Protein 5UZH (pdb70)

Secondary structure (DSSP, 8-state):
--EEEEETTTSHHHHHHHHHHHHTT-EEEEEE---SS---TTTHHHHTTHHHH--SEEEEE--TT-HHHHHHHHHHH--SEEEE--S---HHHHHH-HHHHHIIIIIHHHHHHHHHHHTT-TTT-EEEEEEEGGGGSS-SSSSB-TTSPP---SHHHHHHHHHHHHHHHHHHHH---EEEEEE--EE-TTS-TTSHHHHHHHHHHHHHTTS-S-EEES-TT-EE--EEHHHHHHHHHHHHHSSS---EEE--S--EEHHHHHHHHHHTTT---EEESSTTSTT-EEEETTEEEEEE-GGG--SS---B--B--HHIIIII-----S-HHHHHHHHHHHHHHHHH-

Nearest PDB structures (foldseek):
  5uzh-assembly1_A  TM=1.003E+00  e=4.795E-77  Naegleria fowleri
  6gpl-assembly1_B  TM=9.920E-01  e=8.837E-60  Homo sapiens
  5in5-assembly1_A  TM=9.825E-01  e=1.053E-59  Homo sapiens
  6gpk-assembly1_C  TM=9.857E-01  e=7.712E-59  Homo sapiens
  7kf3-assembly1_B  TM=9.854E-01  e=1.014E-57  Brucella abortus 2308

Foldseek 3Di:
DFEEEEEPLQADLNLLLVVVVQVVVYLYEYEDEDDPDDRNVSNCVVCVPCVPVVGSYYYHYDALLDLVRLLVVCLVRVGQEYEYPDFPQDQQVCQVVLPRRLSRLAVSLVSNLVSCVVSVSQVRYAYEYEAELLQCQQPPDPADWPPTHGDHFGSNSVSSVNNQVSQVCCCVVPVGNGEYAHEWAEDALRHDCPDLLNVLLLLLLCVLVVNHAAREAAFQQAKGQYAHSSLVSVLRVLQSPDPHHYYFYHTQQDIDTSNVLNQLLNVLSPWGWDWDDDPRDQPIFTDTPRGTHYGHDNSNDDPRHRRYHGYDRVVSCVRRVGHGDQDPSNRSNNNNVSSNVVVVD

Radius of gyration: 20.33 Å; Cα contacts (8 Å, |Δi|>4): 716; chains: 1; bounding box: 48×45×56 Å

Sequence (345 aa):
SKVALITGITGQDGSYLAEFLLEKGYMVYGIIRRSSSFNTGRVEHLYKDIHITKAKFKLLYGDLTDTGNLISIIAKIKPDEIYNLAAQSHVKVSFEMPEYTANVDGIGTLRLLEAIRACGLEKKTKFYQASTSELYGLVQEVPQKETTPFYPRSPYACAKLYSYWIVVNYREAYNMFALNGILFNHESIRRGPTFVTRKITMAVARRIKLGLQDCLYLGNLDAERDWGHAKDYVEAMWLMLQQEQPRDFCVATGEKHSVREFVEKAFACIGQTVEWKGERGTVEEHGVVDGVVRVRVDPRYFRPTEVDQLLGDPTLAETVLGWKRKVSFEELVRGMVEGDIELLQS

B-factor: mean 36.87, std 11.09, range [16.99, 98.57]

Structure (mmCIF, N/CA/C/O backbone):
data_5UZH
#
_entry.id   5UZH
#
_cell.length_a   92.730
_cell.length_b   92.730
_cell.length_c   94.660
_cell.angle_alpha   90.000
_cell.angle_beta   90.000
_cell.angle_gamma   90.000
#
_symmetry.space_group_name_H-M   'P 42 21 2'
#
loop_
_entity.id
_entity.type
_entity.pdbx_description
1 polymer NafoA.00085.b
2 non-polymer "GUANOSINE-5'-DIPHOSPHATE"
3 non-polymer 'NADP NICOTINAMIDE-ADENINE-DINUCLEOTIDE PHOSPHATE'
4 non-polymer (4S)-2-METHYL-2,4-PENTANEDIOL
5 non-polymer 'CHLORIDE ION'
6 water water
#
loop_
_atom_site.group_PDB
_atom_site.id
_atom_site.type_symbol
_atom_site.label_atom_id
_atom_site.label_alt_id
_atom_site.label_comp_id
_atom_site.label_asym_id
_atom_site.label_entity_id
_atom_site.label_seq_id
_atom_site.pdbx_PDB_ins_code
_atom_site.Cartn_x
_atom_site.Cartn_y
_atom_site.Cartn_z
_atom_site.occupancy
_atom_site.B_iso_or_equiv
_atom_site.auth_seq_id
_atom_site.auth_comp_id
_atom_site.auth_asym_id
_atom_site.auth_atom_id
_atom_site.pdbx_PDB_model_num
ATOM 1 N N . SER A 1 1 ? -19.800 -6.520 -30.946 1.00 61.66 33 SER A N 1
ATOM 2 C CA . SER A 1 1 ? -20.376 -6.511 -29.603 1.00 63.54 33 SER A CA 1
ATOM 3 C C . SER A 1 1 ? -19.502 -5.737 -28.605 1.00 59.16 33 SER A C 1
ATOM 4 O O . SER A 1 1 ? -18.275 -5.854 -28.590 1.00 57.53 33 SER A O 1
ATOM 6 N N . LYS A 1 2 ? -20.153 -4.941 -27.770 1.00 57.32 34 LYS A N 1
ATOM 7 C CA . LYS A 1 2 ? -19.439 -4.155 -26.783 1.00 56.53 34 LYS A CA 1
ATOM 8 C C . LYS A 1 2 ? -18.853 -5.051 -25.696 1.00 48.85 34 LYS A C 1
ATOM 9 O O . LYS A 1 2 ? -19.346 -6.149 -25.418 1.00 44.56 34 LYS A O 1
ATOM 15 N N . VAL A 1 3 ? -17.789 -4.553 -25.073 1.00 39.59 35 VAL A N 1
ATOM 16 C CA . VAL A 1 3 ? -17.095 -5.240 -23.988 1.00 38.27 35 VAL A CA 1
ATOM 17 C C . VAL A 1 3 ? -17.302 -4.436 -22.714 1.00 36.99 35 VAL A C 1
ATOM 18 O O . VAL A 1 3 ? -16.958 -3.248 -22.656 1.00 40.89 35 VAL A O 1
ATOM 22 N N . ALA A 1 4 ? -17.874 -5.082 -21.703 1.00 29.61 36 ALA A N 1
ATOM 23 C CA . ALA A 1 4 ? -18.040 -4.514 -20.377 1.00 32.64 36 ALA A CA 1
ATOM 24 C C . ALA A 1 4 ? -17.096 -5.211 -19.407 1.00 36.88 36 ALA A C 1
ATOM 25 O O . ALA A 1 4 ? -16.906 -6.433 -19.474 1.00 35.62 36 ALA A O 1
ATOM 27 N N . LEU A 1 5 ? -16.505 -4.432 -18.509 1.00 31.20 37 LEU A N 1
ATOM 28 C CA . LEU A 1 5 ? -15.733 -4.961 -17.393 1.00 32.23 37 LEU A CA 1
ATOM 29 C C . LEU A 1 5 ? -16.427 -4.558 -16.097 1.00 35.05 37 LEU A C 1
ATOM 30 O O . LEU A 1 5 ? -16.696 -3.373 -15.875 1.00 34.83 37 LEU A O 1
ATOM 35 N N . ILE A 1 6 ? -16.719 -5.537 -15.246 1.00 35.43 38 ILE A N 1
ATOM 36 C CA . ILE A 1 6 ? -17.392 -5.311 -13.969 1.00 25.37 38 ILE A CA 1
ATOM 37 C C . ILE A 1 6 ? -16.442 -5.698 -12.841 1.00 26.93 38 ILE A C 1
ATOM 38 O O . ILE A 1 6 ? -16.122 -6.884 -12.673 1.00 27.33 38 ILE A O 1
ATOM 43 N N . THR A 1 7 ? -16.013 -4.719 -12.050 1.00 27.11 39 THR A N 1
ATOM 44 C CA . THR A 1 7 ? -15.397 -5.036 -10.765 1.00 27.24 39 THR A CA 1
ATOM 45 C C . THR A 1 7 ? -16.493 -5.268 -9.739 1.00 30.10 39 THR A C 1
ATOM 46 O O . THR A 1 7 ? -17.562 -4.664 -9.807 1.00 28.82 39 THR A O 1
ATOM 50 N N . GLY A 1 8 ? -16.215 -6.137 -8.775 1.00 33.30 40 GLY A N 1
ATOM 51 C CA . GLY A 1 8 ? -17.243 -6.485 -7.818 1.00 33.86 40 GLY A CA 1
ATOM 52 C C . GLY A 1 8 ? -18.361 -7.308 -8.410 1.00 31.39 40 GLY A C 1
ATOM 53 O O . GLY A 1 8 ? -19.495 -7.258 -7.919 1.00 36.27 40 GLY A O 1
ATOM 54 N N . ILE A 1 9 ? -18.065 -8.094 -9.446 1.00 25.20 41 ILE A N 1
ATOM 55 C CA . ILE A 1 9 ? -19.117 -8.835 -10.120 1.00 32.64 41 ILE A CA 1
ATOM 56 C C . ILE A 1 9 ? -19.728 -9.913 -9.231 1.00 33.86 41 ILE A C 1
ATOM 57 O O . ILE A 1 9 ? -20.887 -10.291 -9.449 1.00 30.44 41 ILE A O 1
ATOM 62 N N . THR A 1 10 ? -19.000 -10.408 -8.218 1.00 27.91 42 THR A N 1
ATOM 63 C CA . THR A 1 10 ? -19.568 -11.418 -7.326 1.00 24.03 42 THR A CA 1
ATOM 64 C C . THR A 1 10 ? -20.524 -10.843 -6.279 1.00 28.18 42 THR A C 1
ATOM 65 O O . THR A 1 10 ? -21.160 -11.620 -5.553 1.00 28.64 42 THR A O 1
ATOM 69 N N . GLY A 1 11 ? -20.623 -9.519 -6.158 1.00 30.71 43 GLY A N 1
ATOM 70 C CA . GLY A 1 11 ? -21.504 -8.911 -5.180 1.00 29.81 43 GLY A CA 1
ATOM 71 C C . GLY A 1 11 ? -22.939 -8.827 -5.675 1.00 31.61 43 GLY A C 1
ATOM 72 O O . GLY A 1 11 ? -23.270 -9.255 -6.783 1.00 26.21 43 GLY A O 1
ATOM 73 N N . GLN A 1 12 ? -23.806 -8.267 -4.817 1.00 28.62 44 GLN A N 1
ATOM 74 C CA . GLN A 1 12 ? -25.226 -8.155 -5.153 1.00 24.79 44 GLN A CA 1
ATOM 75 C C . GLN A 1 12 ? -25.428 -7.463 -6.502 1.00 29.72 44 GLN A C 1
ATOM 76 O O . GLN A 1 12 ? -25.972 -8.057 -7.441 1.00 29.66 44 GLN A O 1
ATOM 82 N N . ASP A 1 13 ? -24.994 -6.198 -6.621 1.00 24.84 45 ASP A N 1
ATOM 83 C CA . ASP A 1 13 ? -25.255 -5.449 -7.855 1.00 28.97 45 ASP A CA 1
ATOM 84 C C . ASP A 1 13 ? -24.533 -6.055 -9.054 1.00 26.17 45 ASP A C 1
ATOM 85 O O . ASP A 1 13 ? -25.095 -6.115 -10.157 1.00 28.75 45 ASP A O 1
ATOM 90 N N . GLY A 1 14 ? -23.282 -6.492 -8.866 1.00 30.09 46 GLY A N 1
ATOM 91 C CA . GLY A 1 14 ? -22.516 -7.028 -9.979 1.00 26.11 46 GLY A CA 1
ATOM 92 C C . GLY A 1 14 ? -23.164 -8.250 -10.590 1.00 32.17 46 GLY A C 1
ATOM 93 O O . GLY A 1 14 ? -23.105 -8.453 -11.810 1.00 31.21 46 GLY A O 1
ATOM 94 N N . SER A 1 15 ? -23.827 -9.055 -9.762 1.00 24.96 47 SER A N 1
ATOM 95 C CA . SER A 1 15 ? -24.478 -10.245 -10.274 1.00 29.58 47 SER A CA 1
ATOM 96 C C . SER A 1 15 ? -25.709 -9.882 -11.098 1.00 31.80 47 SER A C 1
ATOM 97 O O . SER A 1 15 ? -25.947 -10.477 -12.156 1.00 32.55 47 SER A O 1
ATOM 100 N N . TYR A 1 16 ? -26.493 -8.899 -10.642 1.00 30.72 48 TYR A N 1
ATOM 101 C CA . TYR A 1 16 ? -27.630 -8.439 -11.439 1.00 30.69 48 TYR A CA 1
ATOM 102 C C . TYR A 1 16 ? -27.166 -7.702 -12.695 1.00 33.47 48 TYR A C 1
ATOM 103 O O . TYR A 1 16 ? -27.732 -7.901 -13.775 1.00 31.36 48 TYR A O 1
ATOM 112 N N . LEU A 1 17 ? -26.142 -6.843 -12.573 1.00 31.97 49 LEU A N 1
ATOM 113 C CA . LEU A 1 17 ? -25.666 -6.103 -13.738 1.00 31.24 49 LEU A CA 1
ATOM 114 C C . LEU A 1 17 ? -25.152 -7.051 -14.814 1.00 29.46 49 LEU A C 1
ATOM 115 O O . LEU A 1 17 ? -25.416 -6.848 -16.005 1.00 30.56 49 LEU A O 1
ATOM 120 N N . ALA A 1 18 ? -24.432 -8.104 -14.410 1.00 27.30 50 ALA A N 1
ATOM 121 C CA . ALA A 1 18 ? -23.905 -9.056 -15.382 1.00 32.43 50 ALA A CA 1
ATOM 122 C C . ALA A 1 18 ? -25.030 -9.701 -16.185 1.00 30.59 50 ALA A C 1
ATOM 123 O O . ALA A 1 18 ? -24.934 -9.817 -17.417 1.00 33.86 50 ALA A O 1
ATOM 125 N N . GLU A 1 19 ? -26.108 -10.121 -15.510 1.00 28.45 51 GLU A N 1
ATOM 126 C CA . GLU A 1 19 ? -27.268 -10.659 -16.223 1.00 33.13 51 GLU A CA 1
ATOM 127 C C . GLU A 1 19 ? -27.818 -9.637 -17.215 1.00 33.90 51 GLU A C 1
ATOM 128 O O . GLU A 1 19 ? -28.169 -9.980 -18.353 1.00 35.24 51 GLU A O 1
ATOM 134 N N . PHE A 1 20 ? -27.917 -8.376 -16.785 1.00 31.68 52 PHE A N 1
ATOM 135 C CA . PHE A 1 20 ? -28.505 -7.323 -17.605 1.00 35.76 52 PHE A CA 1
ATOM 136 C C . PHE A 1 20 ? -27.694 -7.112 -18.880 1.00 33.79 52 PHE A C 1
ATOM 137 O O . PHE A 1 20 ? -28.250 -7.034 -19.981 1.00 39.94 52 PHE A O 1
ATOM 145 N N . LEU A 1 21 ? -26.363 -7.045 -18.749 1.00 35.65 53 LEU A N 1
ATOM 146 C CA . LEU A 1 21 ? -25.513 -6.794 -19.912 1.00 35.76 53 LEU A CA 1
ATOM 147 C C . LEU A 1 21 ? -25.427 -8.020 -20.816 1.00 35.98 53 LEU A C 1
ATOM 148 O O . LEU A 1 21 ? -25.405 -7.885 -22.047 1.00 36.37 53 LEU A O 1
ATOM 153 N N . LEU A 1 22 ? -25.384 -9.225 -20.237 1.00 32.80 54 LEU A N 1
ATOM 154 C CA . LEU A 1 22 ? -25.366 -10.416 -21.084 1.00 33.46 54 LEU A CA 1
ATOM 155 C C . LEU A 1 22 ? -26.607 -10.463 -21.957 1.00 34.12 54 LEU A C 1
ATOM 156 O O . LEU A 1 22 ? -26.525 -10.788 -23.149 1.00 34.46 54 LEU A O 1
ATOM 161 N N . GLU A 1 23 ? -27.763 -10.103 -21.389 1.00 39.59 55 GLU A N 1
ATOM 162 C CA . GLU A 1 23 ? -28.996 -10.114 -22.166 1.00 40.60 55 GLU A CA 1
ATOM 163 C C . GLU A 1 23 ? -28.960 -9.073 -23.275 1.00 40.36 55 GLU A C 1
ATOM 164 O O . GLU A 1 23 ? -29.612 -9.244 -24.306 1.00 41.17 55 GLU A O 1
ATOM 166 N N . LYS A 1 24 ? -28.212 -7.992 -23.088 1.00 42.48 56 LYS A N 1
ATOM 167 C CA . LYS A 1 24 ? -28.077 -7.013 -24.156 1.00 44.48 56 LYS A CA 1
ATOM 168 C C . LYS A 1 24 ? -27.033 -7.408 -25.194 1.00 47.40 56 LYS A C 1
ATOM 169 O O . LYS A 1 24 ? -26.823 -6.653 -26.148 1.00 46.89 56 LYS A O 1
ATOM 175 N N . GLY A 1 25 ? -26.373 -8.557 -25.039 1.00 44.78 57 GLY A N 1
ATOM 176 C CA . GLY A 1 25 ? -25.387 -8.996 -26.011 1.00 41.19 57 GLY A CA 1
ATOM 177 C C . GLY A 1 25 ? -23.981 -8.497 -25.772 1.00 39.43 57 GLY A C 1
ATOM 178 O O . GLY A 1 25 ? -23.146 -8.575 -26.681 1.00 38.76 57 GLY A O 1
ATOM 179 N N . TYR A 1 26 ? -23.694 -7.970 -24.589 1.00 34.93 58 TYR A N 1
ATOM 180 C CA . TYR A 1 26 ? -22.329 -7.607 -24.249 1.00 39.30 58 TYR A CA 1
ATOM 181 C C . TYR A 1 26 ? -21.468 -8.849 -24.067 1.00 43.45 58 TYR A C 1
ATOM 182 O O . TYR A 1 26 ? -21.945 -9.916 -23.659 1.00 43.03 58 TYR A O 1
ATOM 191 N N . MET A 1 27 ? -20.180 -8.698 -24.368 1.00 42.47 59 MET A N 1
ATOM 192 C CA . MET A 1 27 ? -19.167 -9.572 -23.789 1.00 40.96 59 MET A CA 1
ATOM 193 C C . MET A 1 27 ? -18.810 -9.013 -22.417 1.00 37.23 59 MET A C 1
ATOM 194 O O . MET A 1 27 ? -18.391 -7.854 -22.308 1.00 38.87 59 MET A O 1
ATOM 199 N N . VAL A 1 28 ? -19.002 -9.816 -21.370 1.00 30.96 60 VAL A N 1
ATOM 200 C CA . VAL A 1 28 ? -18.907 -9.344 -19.996 1.00 33.43 60 VAL A CA 1
ATOM 201 C C . VAL A 1 28 ? -17.723 -10.015 -19.311 1.00 38.91 60 VAL A C 1
ATOM 202 O O . VAL A 1 28 ? -17.698 -11.243 -19.160 1.00 39.70 60 VAL A O 1
ATOM 206 N N . TYR A 1 29 ? -16.765 -9.203 -18.869 1.00 34.82 61 TYR A N 1
ATOM 207 C CA . TYR A 1 29 ? -15.683 -9.637 -18.000 1.00 32.16 61 TYR A CA 1
ATOM 208 C C . TYR A 1 29 ? -15.949 -9.162 -16.579 1.00 34.34 61 TYR A C 1
ATOM 209 O O . TYR A 1 29 ? -16.394 -8.027 -16.364 1.00 25.15 61 TYR A O 1
ATOM 218 N N . GLY A 1 30 ? -15.651 -10.026 -15.616 1.00 28.47 62 GLY A N 1
ATOM 219 C CA . GLY A 1 30 ? -15.731 -9.678 -14.203 1.00 28.71 62 GLY A CA 1
ATOM 220 C C . GLY A 1 30 ? -14.406 -9.940 -13.515 1.00 33.67 62 GLY A C 1
ATOM 221 O O . GLY A 1 30 ? -13.723 -10.917 -13.820 1.00 33.47 62 GLY A O 1
ATOM 222 N N . ILE A 1 31 ? -14.040 -9.060 -12.596 1.00 31.96 63 ILE A N 1
ATOM 223 C CA . ILE A 1 31 ? -12.844 -9.255 -11.791 1.00 32.33 63 ILE A CA 1
ATOM 224 C C . ILE A 1 31 ? -13.266 -9.892 -10.478 1.00 32.41 63 ILE A C 1
ATOM 225 O O . ILE A 1 31 ? -14.110 -9.346 -9.762 1.00 27.83 63 ILE A O 1
ATOM 230 N N . ILE A 1 32 ? -12.695 -11.047 -10.153 1.00 27.91 64 ILE A N 1
ATOM 231 C CA . ILE A 1 32 ? -12.987 -11.702 -8.885 1.00 30.64 64 ILE A CA 1
ATOM 232 C C . ILE A 1 32 ? -11.732 -11.728 -8.033 1.00 32.01 64 ILE A C 1
ATOM 233 O O . ILE A 1 32 ? -10.623 -11.930 -8.542 1.00 27.87 64 ILE A O 1
ATOM 238 N N . ARG A 1 33 ? -11.919 -11.518 -6.732 1.00 28.72 65 ARG A N 1
ATOM 239 C CA . ARG A 1 33 ? -10.858 -11.747 -5.770 1.00 27.96 65 ARG A CA 1
ATOM 240 C C . ARG A 1 33 ? -10.549 -13.232 -5.657 1.00 33.18 65 ARG A C 1
ATOM 241 O O . ARG A 1 33 ? -11.432 -14.086 -5.773 1.00 43.95 65 ARG A O 1
ATOM 249 N N . ARG A 1 34 ? -9.283 -13.547 -5.419 1.00 35.69 66 ARG A N 1
ATOM 250 C CA . ARG A 1 34 ? -8.965 -14.900 -5.002 1.00 39.14 66 ARG A CA 1
ATOM 251 C C . ARG A 1 34 ? -9.570 -15.121 -3.626 1.00 42.27 66 ARG A C 1
ATOM 252 O O . ARG A 1 34 ? -9.444 -14.265 -2.745 1.00 37.22 66 ARG A O 1
ATOM 260 N N . SER A 1 35 ? -10.237 -16.263 -3.453 1.00 40.15 67 SER A N 1
ATOM 261 C CA . SER A 1 35 ? -10.806 -16.673 -2.180 1.00 36.15 67 SER A CA 1
ATOM 262 C C . SER A 1 35 ? -10.327 -18.079 -1.853 1.00 41.33 67 SER A C 1
ATOM 263 O O . SER A 1 35 ? -10.111 -18.896 -2.751 1.00 33.22 67 SER A O 1
ATOM 266 N N . SER A 1 36 ? -10.145 -18.360 -0.557 1.00 34.17 68 SER A N 1
ATOM 267 C CA . SER A 1 36 ? -9.746 -19.706 -0.167 1.00 36.95 68 SER A CA 1
ATOM 268 C C . SER A 1 36 ? -10.855 -20.725 -0.413 1.00 37.82 68 SER A C 1
ATOM 269 O O . SER A 1 36 ? -10.588 -21.929 -0.383 1.00 40.25 68 SER A O 1
ATOM 272 N N . SER A 1 37 ? -12.092 -20.284 -0.624 1.00 36.22 69 SER A N 1
ATOM 273 C CA . SER A 1 37 ? -13.167 -21.216 -0.923 1.00 50.38 69 SER A CA 1
ATOM 274 C C . SER A 1 37 ? -14.019 -20.639 -2.045 1.00 46.28 69 SER A C 1
ATOM 275 O O . SER A 1 37 ? -13.708 -19.590 -2.619 1.00 50.20 69 SER A O 1
ATOM 278 N N . PHE A 1 38 ? -15.083 -21.363 -2.378 1.00 53.05 70 PHE A N 1
ATOM 279 C CA . PHE A 1 38 ? -16.086 -20.903 -3.334 1.00 54.73 70 PHE A CA 1
ATOM 280 C C . PHE A 1 38 ? -16.589 -19.509 -2.963 1.00 48.43 70 PHE A C 1
ATOM 281 O O . PHE A 1 38 ? -17.014 -19.278 -1.829 1.00 52.35 70 PHE A O 1
ATOM 289 N N . ASN A 1 39 ? -16.525 -18.561 -3.918 1.00 44.61 71 ASN A N 1
ATOM 290 C CA . ASN A 1 39 ? -17.055 -17.225 -3.648 1.00 42.40 71 ASN A CA 1
ATOM 291 C C . ASN A 1 39 ? -17.810 -16.633 -4.839 1.00 47.09 71 ASN A C 1
ATOM 292 O O . ASN A 1 39 ? -17.999 -15.408 -4.903 1.00 40.87 71 ASN A O 1
ATOM 297 N N . THR A 1 40 ? -18.259 -17.461 -5.780 1.00 45.28 72 THR A N 1
ATOM 298 C CA . THR A 1 40 ? -18.949 -16.976 -6.967 1.00 42.72 72 THR A CA 1
ATOM 299 C C . THR A 1 40 ? -20.412 -17.420 -7.002 1.00 39.71 72 THR A C 1
ATOM 300 O O . THR A 1 40 ? -21.000 -17.517 -8.086 1.00 35.19 72 THR A O 1
ATOM 304 N N . GLY A 1 41 ? -21.010 -17.685 -5.834 1.00 32.92 73 GLY A N 1
ATOM 305 C CA . GLY A 1 41 ? -22.371 -18.203 -5.799 1.00 31.23 73 GLY A CA 1
ATOM 306 C C . GLY A 1 41 ? -23.379 -17.338 -6.535 1.00 35.08 73 GLY A C 1
ATOM 307 O O . GLY A 1 41 ? -24.308 -17.851 -7.162 1.00 39.62 73 GLY A O 1
ATOM 308 N N . ARG A 1 42 ? -23.216 -16.017 -6.478 1.00 29.96 74 ARG A N 1
ATOM 309 C CA . ARG A 1 42 ? -24.212 -15.151 -7.104 1.00 30.27 74 ARG A CA 1
ATOM 310 C C . ARG A 1 42 ? -24.164 -15.193 -8.633 1.00 37.05 74 ARG A C 1
ATOM 311 O O . ARG A 1 42 ? -25.175 -14.892 -9.275 1.00 37.22 74 ARG A O 1
ATOM 319 N N . VAL A 1 43 ? -23.032 -15.565 -9.239 1.00 33.28 75 VAL A N 1
ATOM 320 C CA . VAL A 1 43 ? -22.933 -15.609 -10.694 1.00 38.31 75 VAL A CA 1
ATOM 321 C C . VAL A 1 43 ? -22.721 -17.022 -11.222 1.00 36.70 75 VAL A C 1
ATOM 322 O O . VAL A 1 43 ? -22.496 -17.196 -12.418 1.00 38.61 75 VAL A O 1
ATOM 326 N N . GLU A 1 44 ? -22.791 -18.041 -10.360 1.00 44.52 76 GLU A N 1
ATOM 327 C CA . GLU A 1 44 ? -22.482 -19.402 -10.800 1.00 42.29 76 GLU A CA 1
ATOM 328 C C . GLU A 1 44 ? -23.420 -19.864 -11.909 1.00 46.74 76 GLU A C 1
ATOM 329 O O . GLU A 1 44 ? -23.014 -20.640 -12.784 1.00 52.51 76 GLU A O 1
ATOM 331 N N . HIS A 1 45 ? -24.669 -19.394 -11.901 1.00 38.16 77 HIS A N 1
ATOM 332 C CA . HIS A 1 45 ? -25.609 -19.776 -12.947 1.00 44.26 77 HIS A CA 1
ATOM 333 C C . HIS A 1 45 ? -25.227 -19.172 -14.293 1.00 46.45 77 HIS A C 1
ATOM 334 O O . HIS A 1 45 ? -25.639 -19.692 -15.335 1.00 50.47 77 HIS A O 1
ATOM 341 N N . LEU A 1 46 ? -24.410 -18.118 -14.298 1.00 46.58 78 LEU A N 1
ATOM 342 C CA . LEU A 1 46 ? -23.981 -17.515 -15.555 1.00 43.64 78 LEU A CA 1
ATOM 343 C C . LEU A 1 46 ? -22.866 -18.302 -16.238 1.00 45.43 78 LEU A C 1
ATOM 344 O O . LEU A 1 46 ? -22.713 -18.196 -17.459 1.00 46.08 78 LEU A O 1
ATOM 349 N N . TYR A 1 47 ? -22.062 -19.069 -15.496 1.00 45.94 79 TYR A N 1
ATOM 350 C CA . TYR A 1 47 ? -21.013 -19.868 -16.124 1.00 47.24 79 TYR A CA 1
ATOM 351 C C . TYR A 1 47 ? -21.226 -21.367 -15.985 1.00 57.25 79 TYR A C 1
ATOM 352 O O . TYR A 1 47 ? -20.400 -22.134 -16.492 1.00 60.09 79 TYR A O 1
ATOM 361 N N . LYS A 1 48 ? -22.322 -21.800 -15.348 1.00 63.96 80 LYS A N 1
ATOM 362 C CA . LYS A 1 48 ? -22.501 -23.209 -14.988 1.00 71.22 80 LYS A CA 1
ATOM 363 C C . LYS A 1 48 ? -22.240 -24.141 -16.165 1.00 73.81 80 LYS A C 1
ATOM 364 O O . LYS A 1 48 ? -21.480 -25.109 -16.051 1.00 74.14 80 LYS A O 1
ATOM 366 N N . ASP A 1 49 ? -22.858 -23.865 -17.310 1.00 72.00 81 ASP A N 1
ATOM 367 C CA . ASP A 1 49 ? -22.655 -24.734 -18.461 1.00 73.13 81 ASP A CA 1
ATOM 368 C C . ASP A 1 49 ? -22.088 -23.923 -19.620 1.00 70.47 81 ASP A C 1
ATOM 369 O O . ASP A 1 49 ? -22.551 -24.031 -20.762 1.00 65.30 81 ASP A O 1
ATOM 374 N N . ILE A 1 50 ? -21.063 -23.123 -19.308 1.00 69.39 82 ILE A N 1
ATOM 375 C CA . ILE A 1 50 ? -20.438 -22.205 -20.257 1.00 67.45 82 ILE A CA 1
ATOM 376 C C . ILE A 1 50 ? -19.934 -22.924 -21.502 1.00 66.18 82 ILE A C 1
ATOM 377 O O . ILE A 1 50 ? -19.879 -22.341 -22.591 1.00 66.56 82 ILE A O 1
ATOM 382 N N . HIS A 1 51 ? -19.546 -24.189 -21.366 1.00 71.56 83 HIS A N 1
ATOM 383 C CA . HIS A 1 51 ? -19.035 -24.928 -22.512 1.00 75.22 83 HIS A CA 1
ATOM 384 C C . HIS A 1 51 ? -20.118 -25.230 -23.543 1.00 71.72 83 HIS A C 1
ATOM 385 O O . HIS A 1 51 ? -19.793 -25.453 -24.713 1.00 75.34 83 HIS A O 1
ATOM 392 N N . ILE A 1 52 ? -21.390 -25.234 -23.148 1.00 66.83 84 ILE A N 1
ATOM 393 C CA . ILE A 1 52 ? -22.491 -25.501 -24.058 1.00 68.20 84 ILE A CA 1
ATOM 394 C C . ILE A 1 52 ? -23.275 -24.233 -24.382 1.00 69.68 84 ILE A C 1
ATOM 395 O O . ILE A 1 52 ? -23.700 -24.041 -25.524 1.00 74.45 84 ILE A O 1
ATOM 397 N N . THR A 1 53 ? -23.473 -23.351 -23.396 1.00 62.28 85 THR A N 1
ATOM 398 C CA . THR A 1 53 ? -24.224 -22.121 -23.642 1.00 65.45 85 THR A CA 1
ATOM 399 C C . THR A 1 53 ? -23.415 -21.082 -24.409 1.00 67.93 85 THR A C 1
ATOM 400 O O . THR A 1 53 ? -24.007 -20.165 -24.990 1.00 66.86 85 THR A O 1
ATOM 404 N N . LYS A 1 54 ? -22.084 -21.182 -24.389 1.00 63.67 86 LYS A N 1
ATOM 405 C CA . LYS A 1 54 ? -21.209 -20.282 -25.138 1.00 59.87 86 LYS A CA 1
ATOM 406 C C . LYS A 1 54 ? -21.418 -18.821 -24.738 1.00 53.76 86 LYS A C 1
ATOM 407 O O . LYS A 1 54 ? -21.203 -17.912 -25.540 1.00 56.52 86 LYS A O 1
ATOM 409 N N . ALA A 1 55 ? -21.831 -18.589 -23.491 1.00 44.33 87 ALA A N 1
ATOM 410 C CA . ALA A 1 55 ? -22.141 -17.243 -23.031 1.00 41.76 87 ALA A CA 1
ATOM 411 C C . ALA A 1 55 ? -20.901 -16.357 -23.062 1.00 44.13 87 ALA A C 1
ATOM 412 O O . ALA A 1 55 ? -19.785 -16.810 -22.806 1.00 52.35 87 ALA A O 1
ATOM 414 N N . LYS A 1 56 ? -21.107 -15.080 -23.383 1.00 41.23 88 LYS A N 1
ATOM 415 C CA . LYS A 1 56 ? -20.017 -14.115 -23.522 1.00 42.51 88 LYS A CA 1
ATOM 416 C C . LYS A 1 56 ? -19.664 -13.566 -22.138 1.00 38.07 88 LYS A C 1
ATOM 417 O O . LYS A 1 56 ? -19.862 -12.393 -21.817 1.00 33.40 88 LYS A O 1
ATOM 423 N N . PHE A 1 57 ? -19.109 -14.454 -21.314 1.00 36.27 89 PHE A N 1
ATOM 424 C CA . PHE A 1 57 ? -18.938 -14.218 -19.888 1.00 40.16 89 PHE A CA 1
ATOM 425 C C . PHE A 1 57 ? -17.616 -14.822 -19.443 1.00 39.91 89 PHE A C 1
ATOM 426 O O . PHE A 1 57 ? -17.355 -15.992 -19.717 1.00 40.22 89 PHE A O 1
ATOM 434 N N . LYS A 1 58 ? -16.786 -14.038 -18.759 1.00 36.27 90 LYS A N 1
ATOM 435 C CA . LYS A 1 58 ? -15.456 -14.512 -18.396 1.00 37.79 90 LYS A CA 1
ATOM 436 C C . LYS A 1 58 ? -15.019 -13.854 -17.095 1.00 38.70 90 LYS A C 1
ATOM 437 O O . LYS A 1 58 ? -15.120 -12.633 -16.949 1.00 39.08 90 LYS A O 1
ATOM 443 N N . LEU A 1 59 ? -14.520 -14.659 -16.163 1.00 41.75 91 LEU A N 1
ATOM 444 C CA . LEU A 1 59 ? -14.056 -14.174 -14.871 1.00 40.55 91 LEU A CA 1
ATOM 445 C C . LEU A 1 59 ? -12.535 -14.184 -14.830 1.00 34.35 91 LEU A C 1
ATOM 446 O O . LEU A 1 59 ? -11.898 -15.101 -15.353 1.00 30.09 91 LEU A O 1
ATOM 451 N N . LEU A 1 60 ? -11.963 -13.167 -14.192 1.00 33.12 92 LEU A N 1
ATOM 452 C CA . LEU A 1 60 ? -10.524 -12.964 -14.118 1.00 33.64 92 LEU A CA 1
ATOM 453 C C . LEU A 1 60 ? -10.149 -12.625 -12.686 1.00 30.63 92 LEU A C 1
ATOM 454 O O . LEU A 1 60 ? -10.888 -11.912 -12.003 1.00 34.71 92 LEU A O 1
ATOM 459 N N . TYR A 1 61 ? -9.002 -13.131 -12.238 1.00 25.54 93 TYR A N 1
ATOM 460 C CA . TYR A 1 61 ? -8.503 -12.793 -10.911 1.00 33.70 93 TYR A CA 1
ATOM 461 C C . TYR A 1 61 ? -7.945 -11.371 -10.885 1.00 36.74 93 TYR A C 1
ATOM 462 O O . TYR A 1 61 ? -7.224 -10.954 -11.795 1.00 38.43 93 TYR A O 1
ATOM 471 N N . GLY A 1 62 ? -8.266 -10.635 -9.826 1.00 33.97 94 GLY A N 1
ATOM 472 C CA . GLY A 1 62 ? -7.670 -9.325 -9.621 1.00 27.64 94 GLY A CA 1
ATOM 473 C C . GLY A 1 62 ? -8.039 -8.782 -8.259 1.00 37.24 94 GLY A C 1
ATOM 474 O O . GLY A 1 62 ? -8.768 -9.411 -7.483 1.00 38.12 94 GLY A O 1
ATOM 475 N N . ASP A 1 63 ? -7.519 -7.592 -7.971 1.00 37.40 95 ASP A N 1
ATOM 476 C CA . ASP A 1 63 ? -7.814 -6.934 -6.707 1.00 30.68 95 ASP A CA 1
ATOM 477 C C . ASP A 1 63 ? -7.677 -5.434 -6.899 1.00 33.40 95 ASP A C 1
ATOM 478 O O . ASP A 1 63 ? -6.763 -4.978 -7.594 1.00 35.14 95 ASP A O 1
ATOM 483 N N . LEU A 1 64 ? -8.578 -4.668 -6.271 1.00 29.33 96 LEU A N 1
ATOM 484 C CA . LEU A 1 64 ? -8.518 -3.213 -6.400 1.00 30.39 96 LEU A CA 1
ATOM 485 C C . LEU A 1 64 ? -7.350 -2.577 -5.646 1.00 35.99 96 LEU A C 1
ATOM 486 O O . LEU A 1 64 ? -7.154 -1.367 -5.773 1.00 33.44 96 LEU A O 1
ATOM 491 N N . THR A 1 65 ? -6.569 -3.336 -4.876 1.00 36.75 97 THR A N 1
ATOM 492 C CA . THR A 1 65 ? -5.375 -2.787 -4.241 1.00 37.75 97 THR A CA 1
ATOM 493 C C . THR A 1 65 ? -4.101 -3.049 -5.039 1.00 35.73 97 THR A C 1
ATOM 494 O O . THR A 1 65 ? -3.031 -2.612 -4.622 1.00 44.91 97 THR A O 1
ATOM 498 N N . ASP A 1 66 ? -4.193 -3.735 -6.169 1.00 37.53 98 ASP A N 1
ATOM 499 C CA . ASP A 1 66 ? -3.042 -4.141 -6.980 1.00 45.68 98 ASP A CA 1
ATOM 500 C C . ASP A 1 66 ? -3.127 -3.379 -8.307 1.00 47.38 98 ASP A C 1
ATOM 501 O O . ASP A 1 66 ? -3.779 -3.826 -9.251 1.00 47.84 98 ASP A O 1
ATOM 506 N N . THR A 1 67 ? -2.451 -2.225 -8.374 1.00 44.09 99 THR A N 1
ATOM 507 C CA . THR A 1 67 ? -2.576 -1.350 -9.542 1.00 34.74 99 THR A CA 1
ATOM 508 C C . THR A 1 67 ? -2.105 -2.043 -10.815 1.00 34.81 99 THR A C 1
ATOM 509 O O . THR A 1 67 ? -2.729 -1.904 -11.872 1.00 44.13 99 THR A O 1
ATOM 513 N N . GLY A 1 68 ? -1.015 -2.807 -10.736 1.00 35.30 100 GLY A N 1
ATOM 514 C CA . GLY A 1 68 ? -0.479 -3.433 -11.934 1.00 33.67 100 GLY A CA 1
ATOM 515 C C . GLY A 1 68 ? -1.386 -4.513 -12.490 1.00 40.88 100 GLY A C 1
ATOM 516 O O . GLY A 1 68 ? -1.473 -4.703 -13.706 1.00 40.50 100 GLY A O 1
ATOM 517 N N . ASN A 1 69 ? -2.055 -5.254 -11.611 1.00 45.57 101 ASN A N 1
ATOM 518 C CA . ASN A 1 69 ? -3.012 -6.250 -12.075 1.00 39.91 101 ASN A CA 1
ATOM 519 C C . ASN A 1 69 ? -4.177 -5.586 -12.808 1.00 29.09 101 ASN A C 1
ATOM 520 O O . ASN A 1 69 ? -4.622 -6.075 -13.849 1.00 34.56 101 ASN A O 1
ATOM 525 N N . LEU A 1 70 ? -4.675 -4.463 -12.281 1.00 26.56 102 LEU A N 1
ATOM 526 C CA . LEU A 1 70 ? -5.779 -3.756 -12.931 1.00 38.13 102 LEU A CA 1
ATOM 527 C C . LEU A 1 70 ? -5.382 -3.282 -14.320 1.00 38.19 102 LEU A C 1
ATOM 528 O O . LEU A 1 70 ? -6.127 -3.472 -15.291 1.00 34.13 102 LEU A O 1
ATOM 533 N N . ILE A 1 71 ? -4.199 -2.669 -14.433 1.00 42.24 103 ILE A N 1
ATOM 534 C CA . ILE A 1 71 ? -3.731 -2.170 -15.724 1.00 40.04 103 ILE A CA 1
ATOM 535 C C . ILE A 1 71 ? -3.499 -3.319 -16.688 1.00 40.42 103 ILE A C 1
ATOM 536 O O . ILE A 1 71 ? -3.808 -3.219 -17.882 1.00 43.67 103 ILE A O 1
ATOM 541 N N . SER A 1 72 ? -2.960 -4.430 -16.192 1.00 38.52 104 SER A N 1
ATOM 542 C CA . SER A 1 72 ? -2.748 -5.586 -17.055 1.00 41.99 104 SER A CA 1
ATOM 543 C C . SER A 1 72 ? -4.065 -6.110 -17.617 1.00 37.08 104 SER A C 1
ATOM 544 O O . SER A 1 72 ? -4.145 -6.476 -18.797 1.00 42.36 104 SER A O 1
ATOM 547 N N . ILE A 1 73 ? -5.113 -6.150 -16.791 1.00 31.25 105 ILE A N 1
ATOM 548 C CA . ILE A 1 73 ? -6.408 -6.634 -17.267 1.00 34.67 105 ILE A CA 1
ATOM 549 C C . ILE A 1 73 ? -7.001 -5.666 -18.292 1.00 34.92 105 ILE A C 1
ATOM 550 O O . ILE A 1 73 ? -7.434 -6.064 -19.377 1.00 33.89 105 ILE A O 1
ATOM 555 N N . ILE A 1 74 ? -7.014 -4.373 -17.968 1.00 39.87 106 ILE A N 1
ATOM 556 C CA . ILE A 1 74 ? -7.666 -3.399 -18.840 1.00 37.73 106 ILE A CA 1
ATOM 557 C C . ILE A 1 74 ? -6.909 -3.264 -20.159 1.00 39.50 106 ILE A C 1
ATOM 558 O O . ILE A 1 74 ? -7.516 -3.155 -21.232 1.00 34.21 106 ILE A O 1
ATOM 563 N N . ALA A 1 75 ? -5.575 -3.312 -20.110 1.00 35.66 107 ALA A N 1
ATOM 564 C CA . ALA A 1 75 ? -4.802 -3.201 -21.341 1.00 38.61 107 ALA A CA 1
ATOM 565 C C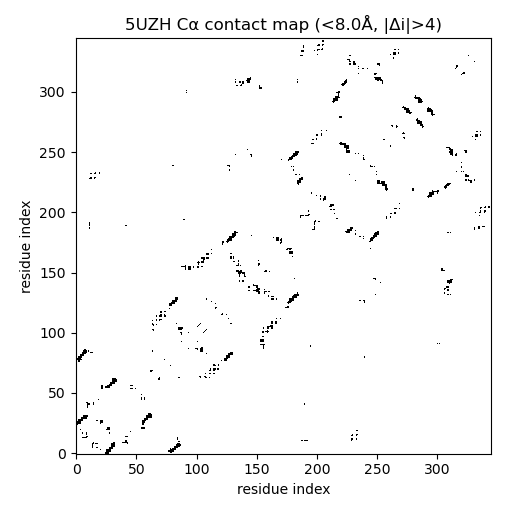 . ALA A 1 75 ? -5.109 -4.340 -22.304 1.00 44.59 107 ALA A C 1
ATOM 566 O O . ALA A 1 75 ? -5.038 -4.151 -23.522 1.00 45.16 107 ALA A O 1
ATOM 568 N N . LYS A 1 76 ? -5.462 -5.521 -21.788 1.00 43.62 108 LYS A N 1
ATOM 569 C CA . LYS A 1 76 ? -5.725 -6.667 -22.651 1.00 40.82 108 LYS A CA 1
ATOM 570 C C . LYS A 1 76 ? -7.157 -6.718 -23.174 1.00 42.01 108 LYS A C 1
ATOM 571 O O . LYS A 1 76 ? -7.373 -7.153 -24.309 1.00 38.36 108 LYS A O 1
ATOM 573 N N . ILE A 1 77 ? -8.154 -6.308 -22.393 1.00 43.12 109 ILE A N 1
ATOM 574 C CA . ILE A 1 77 ? -9.526 -6.438 -22.872 1.00 50.75 109 ILE A CA 1
ATOM 575 C C . ILE A 1 77 ? -10.066 -5.146 -23.471 1.00 40.76 109 ILE A C 1
ATOM 576 O O . ILE A 1 77 ? -11.041 -5.201 -24.236 1.00 36.82 109 ILE A O 1
ATOM 581 N N . LYS A 1 78 ? -9.457 -3.991 -23.162 1.00 38.00 110 LYS A N 1
ATOM 582 C CA . LYS A 1 78 ? -9.816 -2.702 -23.754 1.00 40.62 110 LYS A CA 1
ATOM 583 C C . LYS A 1 78 ? -11.327 -2.512 -23.752 1.00 38.79 110 LYS A C 1
ATOM 584 O O . LYS A 1 78 ? -11.950 -2.438 -24.816 1.00 36.42 110 LYS A O 1
ATOM 590 N N . PRO A 1 79 ? -11.941 -2.422 -22.582 1.00 37.03 111 PRO A N 1
ATOM 591 C CA . PRO A 1 79 ? -13.402 -2.474 -22.512 1.00 41.63 111 PRO A CA 1
ATOM 592 C C . PRO A 1 79 ? -14.043 -1.197 -23.028 1.00 41.50 111 PRO A C 1
ATOM 593 O O . PRO A 1 79 ? -13.443 -0.123 -23.003 1.00 35.71 111 PRO A O 1
ATOM 597 N N . ASP A 1 80 ? -15.283 -1.333 -23.511 1.00 33.05 112 ASP A N 1
ATOM 598 C CA . ASP A 1 80 ? -16.090 -0.162 -23.829 1.00 35.51 112 ASP A CA 1
ATOM 599 C C . ASP A 1 80 ? -16.668 0.476 -22.577 1.00 33.12 112 ASP A C 1
ATOM 600 O O . ASP A 1 80 ? -16.839 1.700 -22.532 1.00 31.11 112 ASP A O 1
ATOM 605 N N . GLU A 1 81 ? -16.972 -0.330 -21.558 1.00 27.18 113 GLU A N 1
ATOM 606 C CA . GLU A 1 81 ? -17.521 0.186 -20.309 1.00 29.55 113 GLU A CA 1
ATOM 607 C C . GLU A 1 81 ? -16.876 -0.524 -19.131 1.00 29.78 113 GLU A C 1
ATOM 608 O O . GLU A 1 81 ? -16.745 -1.753 -19.130 1.00 29.32 113 GLU A O 1
ATOM 614 N N . ILE A 1 82 ? -16.480 0.242 -18.125 1.00 28.34 114 ILE A N 1
ATOM 615 C CA . ILE A 1 82 ? -16.098 -0.325 -16.840 1.00 31.46 114 ILE A CA 1
ATOM 616 C C . ILE A 1 82 ? -17.112 0.129 -15.807 1.00 32.78 114 ILE A C 1
ATOM 617 O O . ILE A 1 82 ? -17.404 1.332 -15.710 1.00 29.48 114 ILE A O 1
ATOM 622 N N . TYR A 1 83 ? -17.628 -0.826 -15.017 1.00 25.35 115 TYR A N 1
ATOM 623 C CA . TYR A 1 83 ? -18.465 -0.521 -13.856 1.00 25.45 115 TYR A CA 1
ATOM 624 C C . TYR A 1 83 ? -17.677 -0.886 -12.604 1.00 28.13 115 TYR A C 1
ATOM 625 O O . TYR A 1 83 ? -17.487 -2.071 -12.310 1.00 30.90 115 TYR A O 1
ATOM 634 N N . ASN A 1 84 ? -17.217 0.127 -11.871 1.00 26.79 116 ASN A N 1
ATOM 635 C CA . ASN A 1 84 ? -16.473 -0.098 -10.634 1.00 30.13 116 ASN A CA 1
ATOM 636 C C . ASN A 1 84 ? -17.470 -0.278 -9.499 1.00 29.31 116 ASN A C 1
ATOM 637 O O . ASN A 1 84 ? -17.853 0.682 -8.828 1.00 27.76 116 ASN A O 1
ATOM 642 N N . LEU A 1 85 ? -17.884 -1.526 -9.273 1.00 27.40 117 LEU A N 1
ATOM 643 C CA . LEU A 1 85 ? -18.756 -1.867 -8.158 1.00 26.65 117 LEU A CA 1
ATOM 644 C C . LEU A 1 85 ? -18.005 -2.491 -6.983 1.00 30.63 117 LEU A C 1
ATOM 645 O O . LEU A 1 85 ? -18.613 -2.713 -5.933 1.00 34.94 117 LEU A O 1
ATOM 650 N N . ALA A 1 86 ? -16.716 -2.797 -7.137 1.00 27.93 118 ALA A N 1
ATOM 651 C CA . ALA A 1 86 ? -15.966 -3.455 -6.072 1.00 24.72 118 ALA A CA 1
ATOM 652 C C . ALA A 1 86 ? -15.783 -2.519 -4.887 1.00 33.65 118 ALA A C 1
ATOM 653 O O . ALA A 1 86 ? -15.352 -1.368 -5.053 1.00 30.75 118 ALA A O 1
ATOM 655 N N . ALA A 1 87 ? -16.080 -3.021 -3.690 1.00 30.27 119 ALA A N 1
ATOM 656 C CA . ALA A 1 87 ? -15.838 -2.240 -2.481 1.00 34.33 119 ALA A CA 1
ATOM 657 C C . ALA A 1 87 ? -15.926 -3.139 -1.258 1.00 34.72 119 ALA A C 1
ATOM 658 O O . ALA A 1 87 ? -16.635 -4.151 -1.268 1.00 29.73 119 ALA A O 1
ATOM 660 N N . GLN A 1 88 ? -15.188 -2.765 -0.214 1.00 33.43 120 GLN A N 1
ATOM 661 C CA . GLN A 1 88 ? -15.592 -3.091 1.150 1.00 32.62 120 GLN A CA 1
ATOM 662 C C . GLN A 1 88 ? -16.834 -2.251 1.415 1.00 29.41 120 GLN A C 1
ATOM 663 O O . GLN A 1 88 ? -16.732 -1.084 1.796 1.00 31.18 120 GLN A O 1
ATOM 669 N N . SER A 1 89 ? -18.016 -2.824 1.201 1.00 25.81 121 SER A N 1
ATOM 670 C CA . SER A 1 89 ? -19.210 -1.992 1.051 1.00 32.29 121 SER A CA 1
ATOM 671 C C . SER A 1 89 ? -19.968 -1.763 2.352 1.00 32.27 121 SER A C 1
ATOM 672 O O . SER A 1 89 ? -21.003 -1.097 2.327 1.00 26.69 121 SER A O 1
ATOM 675 N N . HIS A 1 90 ? -19.473 -2.261 3.481 1.00 29.88 122 HIS A N 1
ATOM 676 C CA . HIS A 1 90 ? -20.221 -2.246 4.734 1.00 29.18 122 HIS A CA 1
ATOM 677 C C . HIS A 1 90 ? -19.794 -1.072 5.625 1.00 26.31 122 HIS A C 1
ATOM 678 O O . HIS A 1 90 ? -18.613 -0.937 5.980 1.00 27.24 122 HIS A O 1
ATOM 685 N N . VAL A 1 91 ? -20.773 -0.249 6.016 1.00 29.39 123 VAL A N 1
ATOM 686 C CA . VAL A 1 91 ? -20.505 0.942 6.826 1.00 29.39 123 VAL A CA 1
ATOM 687 C C . VAL A 1 91 ? -19.935 0.560 8.191 1.00 27.32 123 VAL A C 1
ATOM 688 O O . VAL A 1 91 ? -18.919 1.106 8.641 1.00 26.35 123 VAL A O 1
ATOM 692 N N . LYS A 1 92 ? -20.592 -0.371 8.878 1.00 22.73 124 LYS A N 1
ATOM 693 C CA . LYS A 1 92 ? -20.140 -0.780 10.205 1.00 22.97 124 LYS A CA 1
ATOM 694 C C . LYS A 1 92 ? -18.728 -1.351 10.156 1.00 27.52 124 LYS A C 1
ATOM 695 O O . LYS A 1 92 ? -17.871 -0.986 10.965 1.00 28.62 124 LYS A O 1
ATOM 701 N N . VAL A 1 93 ? -18.459 -2.228 9.191 1.00 26.86 125 VAL A N 1
ATOM 702 C CA . VAL A 1 93 ? -17.121 -2.790 9.045 1.00 30.16 125 VAL A CA 1
ATOM 703 C C . VAL A 1 93 ? -16.094 -1.689 8.782 1.00 31.73 125 VAL A C 1
ATOM 704 O O . VAL A 1 93 ? -14.925 -1.817 9.172 1.00 26.61 125 VAL A O 1
ATOM 708 N N . SER A 1 94 ? -16.507 -0.579 8.143 1.00 21.30 126 SER A N 1
ATOM 709 C CA . SER A 1 94 ? -15.530 0.462 7.829 1.00 24.43 126 SER A CA 1
ATOM 710 C C . SER A 1 94 ? -14.970 1.109 9.091 1.00 30.49 126 SER A C 1
ATOM 711 O O . SER A 1 94 ? -13.832 1.589 9.079 1.00 29.28 126 SER A O 1
ATOM 714 N N . PHE A 1 95 ? -15.726 1.093 10.200 1.00 23.07 127 PHE A N 1
ATOM 715 C CA . PHE A 1 95 ? -15.176 1.595 11.455 1.00 26.37 127 PHE A CA 1
ATOM 716 C C . PHE A 1 95 ? -14.099 0.669 12.003 1.00 27.73 127 PHE A C 1
ATOM 717 O O . PHE A 1 95 ? -13.195 1.127 12.705 1.00 30.41 127 PHE A O 1
ATOM 725 N N . GLU A 1 96 ? -14.161 -0.619 11.676 1.00 34.94 128 GLU A N 1
ATOM 726 C CA . GLU A 1 96 ? -13.172 -1.577 12.151 1.00 37.61 128 GLU A CA 1
ATOM 727 C C . GLU A 1 96 ? -11.948 -1.680 11.247 1.00 33.02 128 GLU A C 1
ATOM 728 O O . GLU A 1 96 ? -10.856 -1.993 11.736 1.00 33.68 128 GLU A O 1
ATOM 734 N N . MET A 1 97 ? -12.082 -1.459 9.937 1.00 33.10 129 MET A N 1
ATOM 735 C CA . MET A 1 97 ? -10.921 -1.407 9.047 1.00 32.53 129 MET A CA 1
ATOM 736 C C . MET A 1 97 ? -11.035 -0.182 8.144 1.00 36.62 129 MET A C 1
ATOM 737 O O . MET A 1 97 ? -11.213 -0.280 6.922 1.00 29.16 129 MET A O 1
ATOM 742 N N . PRO A 1 98 ? -10.890 1.004 8.726 1.00 30.53 130 PRO A N 1
ATOM 743 C CA . PRO A 1 98 ? -10.947 2.225 7.913 1.00 23.23 130 PRO A CA 1
ATOM 744 C C . PRO A 1 98 ? -9.857 2.316 6.848 1.00 20.04 130 PRO A C 1
ATOM 745 O O . PRO A 1 98 ? -10.107 2.874 5.773 1.00 22.09 130 PRO A O 1
ATOM 749 N N . GLU A 1 99 ? -8.661 1.781 7.095 1.00 21.62 131 GLU A N 1
ATOM 750 C CA . GLU A 1 99 ? -7.581 1.940 6.120 1.00 26.25 131 GLU A CA 1
ATOM 751 C C . GLU A 1 99 ? -7.794 1.049 4.899 1.00 24.21 131 GLU A C 1
ATOM 752 O O . GLU A 1 99 ? -7.688 1.511 3.758 1.00 28.28 131 GLU A O 1
ATOM 758 N N . TYR A 1 100 ? -8.060 -0.243 5.115 1.00 30.29 132 TYR A N 1
ATOM 759 C CA . TYR A 1 100 ? -8.402 -1.120 3.997 1.00 25.67 132 TYR A CA 1
ATOM 760 C C . TYR A 1 100 ? -9.577 -0.546 3.223 1.00 26.58 132 TYR A C 1
ATOM 761 O O . TYR A 1 100 ? -9.580 -0.549 1.989 1.00 32.56 132 TYR A O 1
ATOM 770 N N . THR A 1 101 ? -10.577 -0.022 3.934 1.00 25.70 133 THR A N 1
ATOM 771 C CA . THR A 1 101 ? -11.723 0.571 3.252 1.00 25.82 133 THR A CA 1
ATOM 772 C C . THR A 1 101 ? -11.299 1.744 2.374 1.00 26.15 133 THR A C 1
ATOM 773 O O . THR A 1 101 ? -11.766 1.889 1.237 1.00 26.17 133 THR A O 1
ATOM 777 N N . ALA A 1 102 ? -10.414 2.597 2.880 1.00 26.96 134 ALA A N 1
ATOM 778 C CA . ALA A 1 102 ? -9.954 3.718 2.069 1.00 28.51 134 ALA A CA 1
ATOM 779 C C . ALA A 1 102 ? -9.168 3.230 0.857 1.00 27.05 134 ALA A C 1
ATOM 780 O O . ALA A 1 102 ? -9.344 3.736 -0.255 1.00 27.61 134 ALA A O 1
ATOM 782 N N . ASN A 1 103 ? -8.320 2.226 1.048 1.00 23.78 135 ASN A N 1
ATOM 783 C CA . ASN A 1 103 ? -7.470 1.752 -0.040 1.00 24.55 135 ASN A CA 1
ATOM 784 C C . ASN A 1 103 ? -8.307 1.108 -1.144 1.00 30.17 135 ASN A C 1
ATOM 785 O O . ASN A 1 103 ? -8.068 1.343 -2.338 1.00 29.54 135 ASN A O 1
ATOM 790 N N . VAL A 1 104 ? -9.328 0.339 -0.768 1.00 26.86 136 VAL A N 1
ATOM 791 C CA . VAL A 1 104 ? -10.196 -0.280 -1.765 1.00 25.21 136 VAL A CA 1
ATOM 792 C C . VAL A 1 104 ? -11.199 0.723 -2.316 1.00 27.63 136 VAL A C 1
ATOM 793 O O . VAL A 1 104 ? -11.321 0.903 -3.534 1.00 26.54 136 VAL A O 1
ATOM 797 N N . ASP A 1 105 ? -11.956 1.374 -1.434 1.00 27.15 137 ASP A N 1
ATOM 798 C CA . ASP A 1 105 ? -13.097 2.152 -1.892 1.00 23.21 137 ASP A CA 1
ATOM 799 C C . ASP A 1 105 ? -12.734 3.557 -2.334 1.00 30.31 137 ASP A C 1
ATOM 800 O O . ASP A 1 105 ? -13.605 4.256 -2.863 1.00 24.33 137 ASP A O 1
ATOM 805 N N . GLY A 1 106 ? -11.498 3.996 -2.091 1.00 26.36 138 GLY A N 1
ATOM 806 C CA . GLY A 1 106 ? -11.061 5.324 -2.462 1.00 28.92 138 GLY A CA 1
ATOM 807 C C . GLY A 1 106 ? -10.013 5.234 -3.552 1.00 25.72 138 GLY A C 1
ATOM 808 O O . GLY A 1 106 ? -10.261 5.606 -4.698 1.00 27.59 138 GLY A O 1
ATOM 809 N N . ILE A 1 107 ? -8.839 4.707 -3.211 1.00 23.70 139 ILE A N 1
ATOM 810 C CA . ILE A 1 107 ? -7.751 4.683 -4.175 1.00 27.44 139 ILE A CA 1
ATOM 811 C C . ILE A 1 107 ? -8.020 3.677 -5.295 1.00 28.47 139 ILE A C 1
ATOM 812 O O . ILE A 1 107 ? -7.626 3.908 -6.447 1.00 32.67 139 ILE A O 1
ATOM 817 N N . GLY A 1 108 ? -8.697 2.564 -4.994 1.00 25.86 140 GLY A N 1
ATOM 818 C CA . GLY A 1 108 ? -9.063 1.624 -6.051 1.00 22.32 140 GLY A CA 1
ATOM 819 C C . GLY A 1 108 ? -9.758 2.295 -7.228 1.00 27.00 140 GLY A C 1
ATOM 820 O O . GLY A 1 108 ? -9.485 1.980 -8.392 1.00 23.59 140 GLY A O 1
ATOM 821 N N . THR A 1 109 ? -10.644 3.251 -6.945 1.00 22.57 141 THR A N 1
ATOM 822 C CA . THR A 1 109 ? -11.284 4.006 -8.015 1.00 19.66 141 THR A CA 1
ATOM 823 C C . THR A 1 109 ? -10.253 4.717 -8.884 1.00 23.13 141 THR A C 1
ATOM 824 O O . THR A 1 109 ? -10.308 4.661 -10.120 1.00 24.81 141 THR A O 1
ATOM 828 N N . LEU A 1 110 ? -9.310 5.402 -8.245 1.00 24.69 142 LEU A N 1
ATOM 829 C CA . LEU A 1 110 ? -8.257 6.100 -8.972 1.00 24.08 142 LEU A CA 1
ATOM 830 C C . LEU A 1 110 ? -7.407 5.143 -9.804 1.00 27.22 142 LEU A C 1
ATOM 831 O O . LEU A 1 110 ? -7.050 5.458 -10.947 1.00 30.27 142 LEU A O 1
ATOM 836 N N . ARG A 1 111 ? -7.047 3.985 -9.237 1.00 24.99 143 ARG A N 1
ATOM 837 C CA . ARG A 1 111 ? -6.248 3.007 -9.978 1.00 28.42 143 ARG A CA 1
ATOM 838 C C . ARG A 1 111 ? -6.893 2.664 -11.316 1.00 29.60 143 ARG A C 1
ATOM 839 O O . ARG A 1 111 ? -6.199 2.502 -12.327 1.00 33.16 143 ARG A O 1
ATOM 847 N N . LEU A 1 112 ? -8.222 2.537 -11.337 1.00 23.51 144 LEU A N 1
ATOM 848 C CA . LEU A 1 112 ? -8.910 2.168 -12.570 1.00 26.97 144 LEU A CA 1
ATOM 849 C C . LEU A 1 112 ? -8.921 3.329 -13.553 1.00 28.97 144 LEU A C 1
ATOM 850 O O . LEU A 1 112 ? -8.718 3.136 -14.759 1.00 35.30 144 LEU A O 1
ATOM 855 N N . LEU A 1 113 ? -9.141 4.544 -13.051 1.00 28.98 145 LEU A N 1
ATOM 856 C CA . LEU A 1 113 ? -9.085 5.724 -13.909 1.00 31.17 145 LEU A CA 1
ATOM 857 C C . LEU A 1 113 ? -7.701 5.881 -14.519 1.00 31.07 145 LEU A C 1
ATOM 858 O O . LEU A 1 113 ? -7.558 6.124 -15.727 1.00 34.10 145 LEU A O 1
ATOM 863 N N . GLU A 1 114 ? -6.664 5.760 -13.689 1.00 27.75 146 GLU A N 1
ATOM 864 C CA . GLU A 1 114 ? -5.303 5.830 -14.201 1.00 32.65 146 GLU A CA 1
ATOM 865 C C . GLU A 1 114 ? -5.017 4.699 -15.173 1.00 33.46 146 GLU A C 1
ATOM 866 O O . GLU A 1 114 ? -4.234 4.876 -16.110 1.00 32.91 146 GLU A O 1
ATOM 872 N N . ALA A 1 115 ? -5.620 3.525 -14.958 1.00 30.52 147 ALA A N 1
ATOM 873 C CA . ALA A 1 115 ? -5.442 2.440 -15.916 1.00 32.67 147 ALA A CA 1
ATOM 874 C C . ALA A 1 115 ? -5.966 2.846 -17.285 1.00 34.82 147 ALA A C 1
ATOM 875 O O . ALA A 1 115 ? -5.327 2.574 -18.308 1.00 29.35 147 ALA A O 1
ATOM 877 N N . ILE A 1 116 ? -7.119 3.528 -17.322 1.00 28.34 148 ILE A N 1
ATOM 878 C CA . ILE A 1 116 ? -7.665 3.979 -18.598 1.00 31.69 148 ILE A CA 1
ATOM 879 C C . ILE A 1 116 ? -6.684 4.927 -19.281 1.00 34.17 148 ILE A C 1
ATOM 880 O O . ILE A 1 116 ? -6.384 4.794 -20.473 1.00 37.88 148 ILE A O 1
ATOM 885 N N . ARG A 1 117 ? -6.140 5.879 -18.526 1.00 35.51 149 ARG A N 1
ATOM 886 C CA . ARG A 1 117 ? -5.185 6.813 -19.112 1.00 36.09 149 ARG A CA 1
ATOM 887 C C . ARG A 1 117 ? -3.915 6.102 -19.545 1.00 38.01 149 ARG A C 1
ATOM 888 O O . ARG A 1 117 ? -3.401 6.347 -20.641 1.00 40.90 149 ARG A O 1
ATOM 896 N N . ALA A 1 118 ? -3.394 5.210 -18.701 1.00 32.08 150 ALA A N 1
ATOM 897 C CA . ALA A 1 118 ? -2.151 4.543 -19.049 1.00 31.64 150 ALA A CA 1
ATOM 898 C C . ALA A 1 118 ? -2.309 3.689 -20.300 1.00 36.29 150 ALA A C 1
ATOM 899 O O . ALA A 1 118 ? -1.344 3.493 -21.045 1.00 41.64 150 ALA A O 1
ATOM 901 N N . CYS A 1 119 ? -3.508 3.179 -20.552 1.00 35.56 151 CYS A N 1
ATOM 902 C CA . CYS A 1 119 ? -3.769 2.434 -21.773 1.00 39.77 151 CYS A CA 1
ATOM 903 C C . CYS A 1 119 ? -4.156 3.329 -22.937 1.00 35.76 151 CYS A C 1
ATOM 904 O O . CYS A 1 119 ? -4.354 2.824 -24.042 1.00 40.55 151 CYS A O 1
ATOM 907 N N . GLY A 1 120 ? -4.240 4.638 -22.726 1.00 33.40 152 GLY A N 1
ATOM 908 C CA . GLY A 1 120 ? -4.688 5.523 -23.790 1.00 35.45 152 GLY A CA 1
ATOM 909 C C . GLY A 1 120 ? -6.103 5.240 -24.245 1.00 35.20 152 GLY A C 1
ATOM 910 O O . GLY A 1 120 ? -6.398 5.310 -25.441 1.00 40.78 152 GLY A O 1
ATOM 911 N N . LEU A 1 121 ? -6.993 4.932 -23.312 1.00 37.57 153 LEU A N 1
ATOM 912 C CA . LEU A 1 121 ? -8.349 4.542 -23.657 1.00 32.20 153 LEU A CA 1
ATOM 913 C C . LEU A 1 121 ? -9.369 5.636 -23.370 1.00 33.84 153 LEU A C 1
ATOM 914 O O . LEU A 1 121 ? -10.571 5.351 -23.318 1.00 36.98 153 LEU A O 1
ATOM 919 N N . GLU A 1 122 ? -8.913 6.885 -23.185 1.00 29.65 154 GLU A N 1
ATOM 920 C CA . GLU A 1 122 ? -9.825 7.955 -22.782 1.00 36.10 154 GLU A CA 1
ATOM 921 C C . GLU A 1 122 ? -10.956 8.137 -23.779 1.00 37.78 154 GLU A C 1
ATOM 922 O O . GLU A 1 122 ? -12.060 8.522 -23.389 1.00 39.79 154 GLU A O 1
ATOM 928 N N . LYS A 1 123 ? -10.710 7.870 -25.062 1.00 36.53 155 LYS A N 1
ATOM 929 C CA . LYS A 1 123 ? -11.757 8.002 -26.068 1.00 40.58 155 LYS A CA 1
ATOM 930 C C . LYS A 1 123 ? -12.532 6.715 -26.295 1.00 43.91 155 LYS A C 1
ATOM 931 O O . LYS A 1 123 ? -13.509 6.720 -27.046 1.00 47.52 155 LYS A O 1
ATOM 937 N N . LYS A 1 124 ? -12.140 5.623 -25.653 1.00 36.22 156 LYS A N 1
ATOM 938 C CA . LYS A 1 124 ? -12.792 4.333 -25.836 1.00 38.89 156 LYS A CA 1
ATOM 939 C C . LYS A 1 124 ? -13.675 3.930 -24.663 1.00 36.01 156 LYS A C 1
ATOM 940 O O . LYS A 1 124 ? -14.819 3.529 -24.869 1.00 43.06 156 LYS A O 1
ATOM 946 N N . THR A 1 125 ? -13.187 4.018 -23.427 1.00 34.04 157 THR A N 1
ATOM 947 C CA . THR A 1 125 ? -13.834 3.341 -22.311 1.00 27.25 157 THR A CA 1
ATOM 948 C C . THR A 1 125 ? -14.593 4.341 -21.439 1.00 33.61 157 THR A C 1
ATOM 949 O O . THR A 1 125 ? -14.031 5.370 -21.026 1.00 33.90 157 THR A O 1
ATOM 953 N N . LYS A 1 126 ? -15.884 4.068 -21.206 1.00 27.19 158 LYS A N 1
ATOM 954 C CA . LYS A 1 126 ? -16.701 4.793 -20.239 1.00 30.03 158 LYS A CA 1
ATOM 955 C C . LYS A 1 126 ? -16.563 4.166 -18.859 1.00 32.45 158 LYS A C 1
ATOM 956 O O . LYS A 1 126 ? -16.403 2.947 -18.724 1.00 30.85 158 LYS A O 1
ATOM 962 N N . PHE A 1 127 ? -16.661 5.009 -17.833 1.00 25.99 159 PHE A N 1
ATOM 963 C CA . PHE A 1 127 ? -16.416 4.592 -16.461 1.00 27.06 159 PHE A CA 1
ATOM 964 C C . PHE A 1 127 ? -17.602 4.955 -15.571 1.00 32.15 159 PHE A C 1
ATOM 965 O O . PHE A 1 127 ? -17.935 6.138 -15.419 1.00 31.50 159 PHE A O 1
ATOM 973 N N . TYR A 1 128 ? -18.219 3.944 -14.966 1.00 28.44 160 TYR A N 1
ATOM 974 C CA . TYR A 1 128 ? -19.255 4.142 -13.958 1.00 24.06 160 TYR A CA 1
ATOM 975 C C . TYR A 1 128 ? -18.653 3.904 -12.584 1.00 24.23 160 TYR A C 1
ATOM 976 O O . TYR A 1 128 ? -18.049 2.851 -12.348 1.00 26.68 160 TYR A O 1
ATOM 985 N N . GLN A 1 129 ? -18.826 4.865 -11.677 1.00 23.92 161 GLN A N 1
ATOM 986 C CA . GLN A 1 129 ? -18.391 4.708 -10.293 1.00 26.70 161 GLN A CA 1
ATOM 987 C C . GLN A 1 129 ? -19.610 4.477 -9.422 1.00 27.43 161 GLN A C 1
ATOM 988 O O . GLN A 1 129 ? -20.603 5.208 -9.536 1.00 25.46 161 GLN A O 1
ATOM 994 N N . ALA A 1 130 ? -19.528 3.464 -8.555 1.00 23.82 162 ALA A N 1
ATOM 995 C CA . ALA A 1 130 ? -20.600 3.150 -7.610 1.00 27.53 162 ALA A CA 1
ATOM 996 C C . ALA A 1 130 ? -20.540 4.127 -6.438 1.00 27.82 162 ALA A C 1
ATOM 997 O O . ALA A 1 130 ? -20.051 3.819 -5.346 1.00 29.87 162 ALA A O 1
ATOM 999 N N . SER A 1 131 ? -21.056 5.335 -6.667 1.00 23.83 163 SER A N 1
ATOM 1000 C CA . SER A 1 131 ? -21.245 6.246 -5.550 1.00 24.02 163 SER A CA 1
ATOM 1001 C C . SER A 1 131 ? -22.543 5.906 -4.819 1.00 25.83 163 SER A C 1
ATOM 1002 O O . SER A 1 131 ? -23.217 4.914 -5.122 1.00 25.60 163 SER A O 1
ATOM 1005 N N . THR A 1 132 ? -22.888 6.714 -3.819 1.00 25.71 164 THR A N 1
ATOM 1006 C CA . THR A 1 132 ? -23.827 6.230 -2.812 1.00 27.03 164 THR A CA 1
ATOM 1007 C C . THR A 1 132 ? -24.455 7.391 -2.058 1.00 28.95 164 THR A C 1
ATOM 1008 O O . THR A 1 132 ? -23.835 8.443 -1.881 1.00 25.71 164 THR A O 1
ATOM 1012 N N . SER A 1 133 ? -25.687 7.174 -1.588 1.00 26.79 165 SER A N 1
ATOM 1013 C CA . SER A 1 133 ? -26.354 8.181 -0.776 1.00 20.59 165 SER A CA 1
ATOM 1014 C C . SER A 1 133 ? -25.704 8.346 0.593 1.00 25.76 165 SER A C 1
ATOM 1015 O O . SER A 1 133 ? -25.955 9.349 1.267 1.00 24.18 165 SER A O 1
ATOM 1018 N N . GLU A 1 134 ? -24.897 7.376 1.027 1.00 23.50 166 GLU A N 1
ATOM 1019 C CA . GLU A 1 134 ? -24.095 7.537 2.233 1.00 22.96 166 GLU A CA 1
ATOM 1020 C C . GLU A 1 134 ? -23.266 8.817 2.215 1.00 29.93 166 GLU A C 1
ATOM 1021 O O . GLU A 1 134 ? -22.914 9.328 3.287 1.00 30.82 166 GLU A O 1
ATOM 1027 N N . LEU A 1 135 ? -22.946 9.358 1.030 1.00 28.46 167 LEU A N 1
ATOM 1028 C CA . LEU A 1 135 ? -22.177 10.603 0.986 1.00 25.49 167 LEU A CA 1
ATOM 1029 C C . LEU A 1 135 ? -22.911 11.752 1.667 1.00 28.72 167 LEU A C 1
ATOM 1030 O O . LEU A 1 135 ? -22.270 12.680 2.173 1.00 25.88 167 LEU A O 1
ATOM 1035 N N . TYR A 1 136 ? -24.246 11.719 1.686 1.00 23.67 168 TYR A N 1
ATOM 1036 C CA . TYR A 1 136 ? -25.002 12.815 2.296 1.00 26.65 168 TYR A CA 1
ATOM 1037 C C . TYR A 1 136 ? -24.972 12.756 3.821 1.00 31.51 168 TYR A C 1
ATOM 1038 O O . TYR A 1 136 ? -25.160 13.788 4.480 1.00 31.78 168 TYR A O 1
ATOM 1047 N N . GLY A 1 137 ? -24.790 11.560 4.388 1.00 28.38 169 GLY A N 1
ATOM 1048 C CA . GLY A 1 137 ? -24.599 11.342 5.811 1.00 26.57 169 GLY A CA 1
ATOM 1049 C C . GLY A 1 137 ? -25.556 12.103 6.705 1.00 29.69 169 GLY A C 1
ATOM 1050 O O . GLY A 1 137 ? -26.760 11.835 6.713 1.00 34.38 169 GLY A O 1
ATOM 1051 N N . LEU A 1 138 ? -25.020 13.059 7.467 1.00 29.33 170 LEU A N 1
ATOM 1052 C CA . LEU A 1 138 ? -25.828 14.021 8.205 1.00 28.17 170 LEU A CA 1
ATOM 1053 C C . LEU A 1 138 ? -26.472 14.982 7.205 1.00 29.87 170 LEU A C 1
ATOM 1054 O O . LEU A 1 138 ? -25.902 16.036 6.898 1.00 28.69 170 LEU A O 1
ATOM 1059 N N . VAL A 1 139 ? -27.658 14.624 6.689 1.00 32.56 171 VAL A N 1
ATOM 1060 C CA . VAL A 1 139 ? -28.169 15.248 5.466 1.00 29.10 171 VAL A CA 1
ATOM 1061 C C . VAL A 1 139 ? -28.311 16.753 5.624 1.00 32.79 171 VAL A C 1
ATOM 1062 O O . VAL A 1 139 ? -28.800 17.262 6.643 1.00 33.01 171 VAL A O 1
ATOM 1066 N N . GLN A 1 140 ? -27.882 17.477 4.594 1.00 33.05 172 GLN A N 1
ATOM 1067 C CA . GLN A 1 140 ? -27.924 18.932 4.609 1.00 36.29 172 GLN A CA 1
ATOM 1068 C C . GLN A 1 140 ? -29.203 19.500 4.004 1.00 36.46 172 GLN A C 1
ATOM 1069 O O . GLN A 1 140 ? -29.486 20.684 4.203 1.00 39.67 172 GLN A O 1
ATOM 1075 N N . GLU A 1 141 ? -29.963 18.689 3.262 1.00 38.27 173 GLU A N 1
ATOM 1076 C CA . GLU A 1 141 ? -31.312 19.009 2.801 1.00 34.66 173 GLU A CA 1
ATOM 1077 C C . GLU A 1 141 ? -32.122 17.721 2.808 1.00 30.59 173 GLU A C 1
ATOM 1078 O O . GLU A 1 141 ? -31.564 16.624 2.865 1.00 30.74 173 GLU A O 1
ATOM 1084 N N . VAL A 1 142 ? -33.441 17.867 2.713 1.00 29.36 174 VAL A N 1
ATOM 1085 C CA . VAL A 1 142 ? -34.380 16.754 2.576 1.00 38.27 174 VAL A CA 1
ATOM 1086 C C . VAL A 1 142 ? -35.434 17.128 1.537 1.00 39.55 174 VAL A C 1
ATOM 1087 O O . VAL A 1 142 ? -36.082 18.175 1.675 1.00 35.80 174 VAL A O 1
ATOM 1091 N N . PRO A 1 143 ? -35.638 16.323 0.477 1.00 41.06 175 PRO A N 1
ATOM 1092 C CA . PRO A 1 143 ? -34.864 15.120 0.118 1.00 36.81 175 PRO A CA 1
ATOM 1093 C C . PRO A 1 143 ? -33.437 15.462 -0.313 1.00 35.92 175 PRO A C 1
ATOM 1094 O O . PRO A 1 143 ? -33.125 16.639 -0.396 1.00 33.51 175 PRO A O 1
ATOM 1098 N N . GLN A 1 144 ? -32.588 14.470 -0.577 1.00 30.56 176 GLN A N 1
ATOM 1099 C CA . GLN A 1 144 ? -31.253 14.732 -1.098 1.00 37.07 176 GLN A CA 1
ATOM 1100 C C . GLN A 1 144 ? -31.255 14.570 -2.612 1.00 38.81 176 GLN A C 1
ATOM 1101 O O . GLN A 1 144 ? -31.967 13.717 -3.154 1.00 33.54 176 GLN A O 1
ATOM 1107 N N . LYS A 1 145 ? -30.466 15.408 -3.288 1.00 29.34 177 LYS A N 1
ATOM 1108 C CA . LYS A 1 145 ? -30.432 15.451 -4.742 1.00 32.06 177 LYS A CA 1
ATOM 1109 C C . LYS A 1 145 ? -28.991 15.704 -5.179 1.00 33.48 177 LYS A C 1
ATOM 1110 O O . LYS A 1 145 ? -28.077 15.823 -4.353 1.00 28.30 177 LYS A O 1
ATOM 1116 N N . GLU A 1 146 ? -28.790 15.796 -6.496 1.00 28.20 178 GLU A N 1
ATOM 1117 C CA . GLU A 1 146 ? -27.439 15.874 -7.045 1.00 33.04 178 GLU A CA 1
ATOM 1118 C C . GLU A 1 146 ? -26.675 17.093 -6.531 1.00 37.04 178 GLU A C 1
ATOM 1119 O O . GLU A 1 146 ? -25.439 17.083 -6.503 1.00 34.39 178 GLU A O 1
ATOM 1125 N N . THR A 1 147 ? -27.388 18.153 -6.145 1.00 37.69 179 THR A N 1
ATOM 1126 C CA . THR A 1 147 ? -26.776 19.386 -5.677 1.00 35.90 179 THR A CA 1
ATOM 1127 C C . THR A 1 147 ? -26.690 19.473 -4.160 1.00 37.75 179 THR A C 1
ATOM 1128 O O . THR A 1 147 ? -26.164 20.466 -3.644 1.00 40.47 179 THR A O 1
ATOM 1132 N N . THR A 1 148 ? -27.179 18.462 -3.436 1.00 31.52 180 THR A N 1
ATOM 1133 C CA . THR A 1 148 ? -27.084 18.481 -1.973 1.00 24.74 180 THR A CA 1
ATOM 1134 C C . THR A 1 148 ? -25.632 18.324 -1.539 1.00 31.69 180 THR A C 1
ATOM 1135 O O . THR A 1 148 ? -24.971 17.355 -1.943 1.00 34.90 180 THR A O 1
ATOM 1139 N N . PRO A 1 149 ? -25.097 19.243 -0.738 1.00 29.88 181 PRO A N 1
ATOM 1140 C CA . PRO A 1 149 ? -23.724 19.087 -0.237 1.00 30.08 181 PRO A CA 1
ATOM 1141 C C . PRO A 1 149 ? -23.549 17.838 0.629 1.00 35.55 181 PRO A C 1
ATOM 1142 O O . PRO A 1 149 ? -24.464 17.403 1.332 1.00 36.41 181 PRO A O 1
ATOM 1146 N N . PHE A 1 150 ? -22.345 17.265 0.584 1.00 26.52 182 PHE A N 1
ATOM 1147 C CA . PHE A 1 150 ? -22.057 16.014 1.277 1.00 31.84 182 PHE A CA 1
ATOM 1148 C C . PHE A 1 150 ? -21.604 16.240 2.718 1.00 31.91 182 PHE A C 1
ATOM 1149 O O . PHE A 1 150 ? -20.978 17.250 3.046 1.00 37.31 182 PHE A O 1
ATOM 1157 N N . TYR A 1 151 ? -21.928 15.279 3.583 1.00 21.65 183 TYR A N 1
ATOM 1158 C CA . TYR A 1 151 ? -21.479 15.300 4.981 1.00 25.94 183 TYR A CA 1
ATOM 1159 C C . TYR A 1 151 ? -21.278 13.865 5.435 1.00 33.84 183 TYR A C 1
ATOM 1160 O O . TYR A 1 151 ? -22.123 13.288 6.134 1.00 31.03 183 TYR A O 1
ATOM 1169 N N . PRO A 1 152 ? -20.148 13.257 5.067 1.00 33.35 184 PRO A N 1
ATOM 1170 C CA . PRO A 1 152 ? -19.941 11.832 5.357 1.00 23.10 184 PRO A CA 1
ATOM 1171 C C . PRO A 1 152 ? -19.848 11.566 6.851 1.00 28.81 184 PRO A C 1
ATOM 1172 O O . PRO A 1 152 ? -19.371 12.402 7.624 1.00 28.96 184 PRO A O 1
ATOM 1176 N N . ARG A 1 153 ? -20.332 10.378 7.261 1.00 25.69 185 ARG A N 1
ATOM 1177 C CA . ARG A 1 153 ? -20.399 10.032 8.679 1.00 28.70 185 ARG A CA 1
ATOM 1178 C C . ARG A 1 153 ? -19.793 8.658 8.991 1.00 25.46 185 ARG A C 1
ATOM 1179 O O . ARG A 1 153 ? -20.122 8.059 10.025 1.00 27.45 185 ARG A O 1
ATOM 1187 N N . SER A 1 154 ? -18.906 8.147 8.142 1.00 23.94 186 SER A N 1
ATOM 1188 C CA . SER A 1 154 ? -18.193 6.905 8.423 1.00 27.81 186 SER A CA 1
ATOM 1189 C C . SER A 1 154 ? -16.923 6.887 7.588 1.00 28.03 186 SER A C 1
ATOM 1190 O O . SER A 1 154 ? -16.806 7.651 6.620 1.00 26.43 186 SER A O 1
ATOM 1193 N N . PRO A 1 155 ? -15.946 6.043 7.938 1.00 31.80 187 PRO A N 1
ATOM 1194 C CA . PRO A 1 155 ? -14.757 5.922 7.070 1.00 26.03 187 PRO A CA 1
ATOM 1195 C C . PRO A 1 155 ? -15.093 5.389 5.685 1.00 28.39 187 PRO A C 1
ATOM 1196 O O . PRO A 1 155 ? -14.427 5.755 4.703 1.00 28.66 187 PRO A O 1
ATOM 1200 N N . TYR A 1 156 ? -16.130 4.558 5.574 1.00 26.19 188 TYR A N 1
ATOM 1201 C CA . TYR A 1 156 ? -16.637 4.159 4.263 1.00 25.95 188 TYR A CA 1
ATOM 1202 C C . TYR A 1 156 ? -17.081 5.371 3.451 1.00 28.65 188 TYR A C 1
ATOM 1203 O O . TYR A 1 156 ? -16.746 5.499 2.266 1.00 25.62 188 TYR A O 1
ATOM 1212 N N . ALA A 1 157 ? -17.883 6.248 4.063 1.00 24.14 189 ALA A N 1
ATOM 1213 C CA . ALA A 1 157 ? -18.434 7.377 3.323 1.00 28.98 189 ALA A CA 1
ATOM 1214 C C . ALA A 1 157 ? -17.334 8.353 2.934 1.00 28.03 189 ALA A C 1
ATOM 1215 O O . ALA A 1 157 ? -17.376 8.946 1.846 1.00 23.00 189 ALA A O 1
ATOM 1217 N N . CYS A 1 158 ? -16.340 8.521 3.813 1.00 26.22 190 CYS A N 1
ATOM 1218 C CA . CYS A 1 158 ? -15.176 9.338 3.489 1.00 27.03 190 CYS A CA 1
ATOM 1219 C C . CYS A 1 158 ? -14.441 8.779 2.277 1.00 27.95 190 CYS A C 1
ATOM 1220 O O . CYS A 1 158 ? -14.086 9.523 1.356 1.00 27.00 190 CYS A O 1
ATOM 1223 N N . ALA A 1 159 ? -14.213 7.459 2.255 1.00 22.04 191 ALA A N 1
ATOM 1224 C CA . ALA A 1 159 ? -13.516 6.846 1.128 1.00 21.06 191 ALA A CA 1
ATOM 1225 C C . ALA A 1 159 ? -14.333 6.980 -0.148 1.00 22.94 191 ALA A C 1
ATOM 1226 O O . ALA A 1 159 ? -13.796 7.333 -1.201 1.00 26.36 191 ALA A O 1
ATOM 1228 N N . LYS A 1 160 ? -15.640 6.717 -0.065 1.00 23.58 192 LYS A N 1
ATOM 1229 C CA . LYS A 1 160 ? -16.499 6.896 -1.227 1.00 27.02 192 LYS A CA 1
ATOM 1230 C C . LYS A 1 160 ? -16.536 8.350 -1.676 1.00 30.01 192 LYS A C 1
ATOM 1231 O O . LYS A 1 160 ? -16.794 8.626 -2.856 1.00 30.44 192 LYS A O 1
ATOM 1237 N N . LEU A 1 161 ? -16.284 9.288 -0.753 1.00 24.89 193 LEU A N 1
ATOM 1238 C CA . LEU A 1 161 ? -16.292 10.707 -1.108 1.00 26.02 193 LEU A CA 1
ATOM 1239 C C . LEU A 1 161 ? -15.063 11.072 -1.923 1.00 26.04 193 LEU A C 1
ATOM 1240 O O . LEU A 1 161 ? -15.165 11.849 -2.878 1.00 22.68 193 LEU A O 1
ATOM 1245 N N . TYR A 1 162 ? -13.893 10.545 -1.534 1.00 23.68 194 TYR A N 1
ATOM 1246 C CA . TYR A 1 1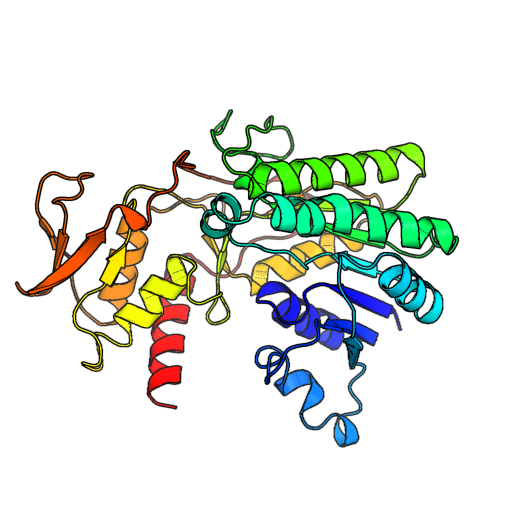62 ? -12.698 10.625 -2.371 1.00 26.28 194 TYR A CA 1
ATOM 1247 C C . TYR A 1 162 ? -13.002 10.131 -3.783 1.00 28.75 194 TYR A C 1
ATOM 1248 O O . TYR A 1 162 ? -12.673 10.791 -4.775 1.00 28.49 194 TYR A O 1
ATOM 1257 N N . SER A 1 163 ? -13.675 8.981 -3.889 1.00 27.58 195 SER A N 1
ATOM 1258 C CA . SER A 1 163 ? -13.950 8.401 -5.202 1.00 26.33 195 SER A CA 1
ATOM 1259 C C . SER A 1 163 ? -14.896 9.276 -6.016 1.00 24.27 195 SER A C 1
ATOM 1260 O O . SER A 1 163 ? -14.703 9.450 -7.222 1.00 27.83 195 SER A O 1
ATOM 1263 N N . TYR A 1 164 ? -15.937 9.817 -5.385 1.00 23.60 196 TYR A N 1
ATOM 1264 C CA . TYR A 1 164 ? -16.831 10.706 -6.115 1.00 24.70 196 TYR A CA 1
ATOM 1265 C C . TYR A 1 164 ? -16.049 11.832 -6.763 1.00 26.72 196 TYR A C 1
ATOM 1266 O O . TYR A 1 164 ? -16.285 12.173 -7.927 1.00 26.55 196 TYR A O 1
ATOM 1275 N N . TRP A 1 165 ? -15.116 12.430 -6.022 1.00 28.80 197 TRP A N 1
ATOM 1276 C CA . TRP A 1 165 ? -14.491 13.643 -6.521 1.00 23.24 197 TRP A CA 1
ATOM 1277 C C . TRP A 1 165 ? -13.331 13.354 -7.469 1.00 22.64 197 TRP A C 1
ATOM 1278 O O . TRP A 1 165 ? -13.120 14.131 -8.407 1.00 24.94 197 TRP A O 1
ATOM 1289 N N . ILE A 1 166 ? -12.583 12.252 -7.263 1.00 27.29 198 ILE A N 1
ATOM 1290 C CA . ILE A 1 166 ? -11.545 11.873 -8.228 1.00 27.91 198 ILE A CA 1
ATOM 1291 C C . ILE A 1 166 ? -12.182 11.486 -9.565 1.00 27.22 198 ILE A C 1
ATOM 1292 O O . ILE A 1 166 ? -11.575 11.667 -10.630 1.00 26.58 198 ILE A O 1
ATOM 1297 N N . VAL A 1 167 ? -13.418 10.977 -9.543 1.00 27.27 199 VAL A N 1
ATOM 1298 C CA . VAL A 1 167 ? -14.133 10.718 -10.794 1.00 23.94 199 VAL A CA 1
ATOM 1299 C C . VAL A 1 167 ? -14.481 12.037 -11.482 1.00 27.91 199 VAL A C 1
ATOM 1300 O O . VAL A 1 167 ? -14.222 12.221 -12.677 1.00 25.65 199 VAL A O 1
ATOM 1304 N N . VAL A 1 168 ? -15.046 12.986 -10.730 1.00 25.44 200 VAL A N 1
ATOM 1305 C CA . VAL A 1 168 ? -15.354 14.297 -11.296 1.00 28.37 200 VAL A CA 1
ATOM 1306 C C . VAL A 1 168 ? -14.098 14.940 -11.869 1.00 28.24 200 VAL A C 1
ATOM 1307 O O . VAL A 1 168 ? -14.119 15.531 -12.958 1.00 26.45 200 VAL A O 1
ATOM 1311 N N . ASN A 1 169 ? -12.991 14.855 -11.129 1.00 24.39 201 ASN A N 1
ATOM 1312 C CA . ASN A 1 169 ? -11.758 15.511 -11.539 1.00 29.88 201 ASN A CA 1
ATOM 1313 C C . ASN A 1 169 ? -11.209 14.927 -12.838 1.00 32.23 201 ASN A C 1
ATOM 1314 O O . ASN A 1 169 ? -10.760 15.676 -13.711 1.00 29.02 201 ASN A O 1
ATOM 1319 N N . TYR A 1 170 ? -11.225 13.596 -12.983 1.00 27.79 202 TYR A N 1
ATOM 1320 C CA . TYR A 1 170 ? -10.729 13.001 -14.220 1.00 28.39 202 TYR A CA 1
ATOM 1321 C C . TYR A 1 170 ? -11.662 13.305 -15.383 1.00 28.97 202 TYR A C 1
ATOM 1322 O O . TYR A 1 170 ? -11.209 13.503 -16.518 1.00 28.00 202 TYR A O 1
ATOM 1331 N N . ARG A 1 171 ? -12.968 13.351 -15.123 1.00 27.63 203 ARG A N 1
ATOM 1332 C CA . ARG A 1 171 ? -13.892 13.805 -16.151 1.00 28.85 203 ARG A CA 1
ATOM 1333 C C . ARG A 1 171 ? -13.530 15.204 -16.621 1.00 33.47 203 ARG A C 1
ATOM 1334 O O . ARG A 1 171 ? -13.434 15.460 -17.827 1.00 34.54 203 ARG A O 1
ATOM 1342 N N . GLU A 1 172 ? -13.307 16.123 -15.676 1.00 30.61 204 GLU A N 1
ATOM 1343 C CA . GLU A 1 172 ? -13.053 17.515 -16.047 1.00 33.86 204 GLU A CA 1
ATOM 1344 C C . GLU A 1 172 ? -11.625 17.734 -16.540 1.00 26.20 204 GLU A C 1
ATOM 1345 O O . GLU A 1 172 ? -11.403 18.583 -17.403 1.00 28.43 204 GLU A O 1
ATOM 1351 N N . ALA A 1 173 ? -10.649 16.996 -16.013 1.00 29.14 205 ALA A N 1
ATOM 1352 C CA . ALA A 1 173 ? -9.260 17.232 -16.400 1.00 34.18 205 ALA A CA 1
ATOM 1353 C C . ALA A 1 173 ? -8.938 16.625 -17.759 1.00 39.03 205 ALA A C 1
ATOM 1354 O O . ALA A 1 173 ? -8.146 17.184 -18.522 1.00 32.20 205 ALA A O 1
ATOM 1356 N N . TYR A 1 174 ? -9.504 15.461 -18.062 1.00 35.31 206 TYR A N 1
ATOM 1357 C CA . TYR A 1 174 ? -9.053 14.685 -19.208 1.00 28.27 206 TYR A CA 1
ATOM 1358 C C . TYR A 1 174 ? -10.173 14.411 -20.199 1.00 31.73 206 TYR A C 1
ATOM 1359 O O . TYR A 1 174 ? -9.979 13.639 -21.144 1.00 37.54 206 TYR A O 1
ATOM 1368 N N . ASN A 1 175 ? -11.333 15.034 -20.014 1.00 29.80 207 ASN A N 1
ATOM 1369 C CA . ASN A 1 175 ? -12.465 14.836 -20.908 1.00 33.82 207 ASN A CA 1
ATOM 1370 C C . ASN A 1 175 ? -12.795 13.349 -21.006 1.00 30.66 207 ASN A C 1
ATOM 1371 O O . ASN A 1 175 ? -13.117 12.820 -22.073 1.00 33.89 207 ASN A O 1
ATOM 1376 N N . MET A 1 176 ? -12.659 12.649 -19.886 1.00 30.09 208 MET A N 1
ATOM 1377 C CA . MET A 1 176 ? -13.041 11.248 -19.859 1.00 34.11 208 MET A CA 1
ATOM 1378 C C . MET A 1 176 ? -14.522 11.105 -19.571 1.00 33.94 208 MET A C 1
ATOM 1379 O O . MET A 1 176 ? -15.138 11.916 -18.864 1.00 31.50 208 MET A O 1
ATOM 1384 N N . PHE A 1 177 ? -15.099 10.062 -20.158 1.00 31.47 209 PHE A N 1
ATOM 1385 C CA . PHE A 1 177 ? -16.491 9.727 -19.892 1.00 31.97 209 PHE A CA 1
ATOM 1386 C C . PHE A 1 177 ? -16.503 8.935 -18.584 1.00 33.85 209 PHE A C 1
ATOM 1387 O O . PHE A 1 177 ? -16.445 7.702 -18.556 1.00 32.85 209 PHE A O 1
ATOM 1395 N N . ALA A 1 178 ? -16.556 9.675 -17.473 1.00 30.58 210 ALA A N 1
ATOM 1396 C CA . ALA A 1 178 ? -16.546 9.098 -16.133 1.00 28.68 210 ALA A CA 1
ATOM 1397 C C . ALA A 1 178 ? -17.573 9.816 -15.268 1.00 27.47 210 ALA A C 1
ATOM 1398 O O . ALA A 1 178 ? -17.625 11.053 -15.251 1.00 31.84 210 ALA A O 1
ATOM 1400 N N . LEU A 1 179 ? -18.391 9.047 -14.553 1.00 24.76 211 LEU A N 1
ATOM 1401 C CA . LEU A 1 179 ? -19.485 9.643 -13.802 1.00 26.18 211 LEU A CA 1
ATOM 1402 C C . LEU A 1 179 ? -19.772 8.812 -12.562 1.00 30.95 211 LEU A C 1
ATOM 1403 O O . LEU A 1 179 ? -19.320 7.670 -12.422 1.00 34.96 211 LEU A O 1
ATOM 1408 N N . ASN A 1 180 ? -20.601 9.392 -11.701 1.00 25.84 212 ASN A N 1
ATOM 1409 C CA . ASN A 1 180 ? -20.957 8.859 -10.399 1.00 25.75 212 ASN A CA 1
ATOM 1410 C C . ASN A 1 180 ? -22.438 8.508 -10.409 1.00 28.95 212 ASN A C 1
ATOM 1411 O O . ASN A 1 180 ? -23.284 9.388 -10.612 1.00 29.37 212 ASN A O 1
ATOM 1416 N N . GLY A 1 181 ? -22.755 7.238 -10.198 1.00 22.69 213 GLY A N 1
ATOM 1417 C CA . GLY A 1 181 ? -24.128 6.896 -9.866 1.00 21.72 213 GLY A CA 1
ATOM 1418 C C . GLY A 1 181 ? -24.309 7.106 -8.373 1.00 25.42 213 GLY A C 1
ATOM 1419 O O . GLY A 1 181 ? -23.683 6.405 -7.579 1.00 26.15 213 GLY A O 1
ATOM 1420 N N . ILE A 1 182 ? -25.112 8.085 -7.967 1.00 28.20 214 ILE A N 1
ATOM 1421 C CA . ILE A 1 182 ? -25.363 8.334 -6.529 1.00 26.47 214 ILE A CA 1
ATOM 1422 C C . ILE A 1 182 ? -26.594 7.510 -6.177 1.00 29.79 214 ILE A C 1
ATOM 1423 O O . ILE A 1 182 ? -27.726 7.994 -6.160 1.00 26.80 214 ILE A O 1
ATOM 1428 N N . LEU A 1 183 ? -26.373 6.227 -5.895 1.00 28.96 215 LEU A N 1
ATOM 1429 C CA . LEU A 1 183 ? -27.481 5.308 -5.671 1.00 29.04 215 LEU A CA 1
ATOM 1430 C C . LEU A 1 183 ? -27.866 5.275 -4.199 1.00 31.14 215 LEU A C 1
ATOM 1431 O O . LEU A 1 183 ? -27.007 5.146 -3.319 1.00 27.11 215 LEU A O 1
ATOM 1436 N N . PHE A 1 184 ? -29.160 5.374 -3.937 1.00 25.12 216 PHE A N 1
ATOM 1437 C CA . PHE A 1 184 ? -29.626 5.157 -2.583 1.00 29.12 216 PHE A CA 1
ATOM 1438 C C . PHE A 1 184 ? -29.685 3.654 -2.302 1.00 30.66 216 PHE A C 1
ATOM 1439 O O . PHE A 1 184 ? -29.424 2.835 -3.183 1.00 29.56 216 PHE A O 1
ATOM 1447 N N . ASN A 1 185 ? -29.991 3.298 -1.048 1.00 30.35 217 ASN A N 1
ATOM 1448 C CA . ASN A 1 185 ? -29.902 1.908 -0.609 1.00 23.78 217 ASN A CA 1
ATOM 1449 C C . ASN A 1 185 ? -30.759 1.012 -1.494 1.00 29.30 217 ASN A C 1
ATOM 1450 O O . ASN A 1 185 ? -31.909 1.337 -1.795 1.00 29.92 217 ASN A O 1
ATOM 1455 N N . HIS A 1 186 ? -30.208 -0.126 -1.910 1.00 29.49 218 HIS A N 1
ATOM 1456 C CA . HIS A 1 186 ? -30.997 -1.072 -2.684 1.00 27.16 218 HIS A CA 1
ATOM 1457 C C . HIS A 1 186 ? -30.645 -2.475 -2.228 1.00 31.90 218 HIS A C 1
ATOM 1458 O O . HIS A 1 186 ? -29.475 -2.771 -1.958 1.00 27.18 218 HIS A O 1
ATOM 1465 N N . GLU A 1 187 ? -31.668 -3.327 -2.142 1.00 30.99 219 GLU A N 1
ATOM 1466 C CA . GLU A 1 187 ? -31.602 -4.641 -1.521 1.00 31.28 219 GLU A CA 1
ATOM 1467 C C . GLU A 1 187 ? -32.173 -5.672 -2.488 1.00 31.63 219 GLU A C 1
ATOM 1468 O O . GLU A 1 187 ? -32.607 -5.341 -3.595 1.00 29.80 219 GLU A O 1
ATOM 1474 N N . SER A 1 188 ? -32.204 -6.927 -2.043 1.00 28.93 220 SER A N 1
ATOM 1475 C CA . SER A 1 188 ? -32.660 -8.064 -2.839 1.00 32.25 220 SER A CA 1
ATOM 1476 C C . SER A 1 188 ? -32.388 -9.320 -2.013 1.00 29.40 220 SER A C 1
ATOM 1477 O O . SER A 1 188 ? -31.726 -9.266 -0.971 1.00 32.67 220 SER A O 1
ATOM 1480 N N . ILE A 1 189 ? -32.895 -10.459 -2.500 1.00 28.98 221 ILE A N 1
ATOM 1481 C CA . ILE A 1 189 ? -32.559 -11.745 -1.892 1.00 29.98 221 ILE A CA 1
ATOM 1482 C C . ILE A 1 189 ? -31.052 -12.006 -1.963 1.00 34.70 221 ILE A C 1
ATOM 1483 O O . ILE A 1 189 ? -30.527 -12.833 -1.210 1.00 39.74 221 ILE A O 1
ATOM 1488 N N . ARG A 1 190 ? -30.330 -11.281 -2.821 1.00 34.69 222 ARG A N 1
ATOM 1489 C CA . ARG A 1 190 ? -28.879 -11.414 -2.948 1.00 31.86 222 ARG A CA 1
ATOM 1490 C C . ARG A 1 190 ? -28.102 -10.462 -2.052 1.00 31.03 222 ARG A C 1
ATOM 1491 O O . ARG A 1 190 ? -26.866 -10.481 -2.088 1.00 26.76 222 ARG A O 1
ATOM 1499 N N . ARG A 1 191 ? -28.783 -9.629 -1.262 1.00 25.92 223 ARG A N 1
ATOM 1500 C CA . ARG A 1 191 ? -28.083 -8.723 -0.365 1.00 32.12 223 ARG A CA 1
ATOM 1501 C C . ARG A 1 191 ? -27.209 -9.505 0.609 1.00 32.01 223 ARG A C 1
ATOM 1502 O O . ARG A 1 191 ? -27.570 -10.605 1.053 1.00 28.46 223 ARG A O 1
ATOM 1510 N N . GLY A 1 192 ? -26.046 -8.940 0.937 1.00 32.53 224 GLY A N 1
ATOM 1511 C CA . GLY A 1 192 ? -25.169 -9.537 1.923 1.00 24.32 224 GLY A CA 1
ATOM 1512 C C . GLY A 1 192 ? -25.881 -9.766 3.247 1.00 28.82 224 GLY A C 1
ATOM 1513 O O . GLY A 1 192 ? -26.710 -8.964 3.696 1.00 27.27 224 GLY A O 1
ATOM 1514 N N . PRO A 1 193 ? -25.553 -10.871 3.915 1.00 29.18 225 PRO A N 1
ATOM 1515 C CA . PRO A 1 193 ? -26.355 -11.281 5.079 1.00 30.52 225 PRO A CA 1
ATOM 1516 C C . PRO A 1 193 ? -26.237 -10.360 6.287 1.00 35.67 225 PRO A C 1
ATOM 1517 O O . PRO A 1 193 ? -27.055 -10.493 7.205 1.00 35.02 225 PRO A O 1
ATOM 1521 N N . THR A 1 194 ? -25.282 -9.431 6.337 1.00 28.05 226 THR A N 1
ATOM 1522 C CA . THR A 1 194 ? -25.172 -8.587 7.528 1.00 27.16 226 THR A CA 1
ATOM 1523 C C . THR A 1 194 ? -25.673 -7.162 7.309 1.00 25.09 226 THR A C 1
ATOM 1524 O O . THR A 1 194 ? -25.552 -6.333 8.216 1.00 31.68 226 THR A O 1
ATOM 1528 N N . PHE A 1 195 ? -26.223 -6.853 6.142 1.00 26.98 227 PHE A N 1
ATOM 1529 C CA . PHE A 1 195 ? -26.995 -5.624 5.974 1.00 26.53 227 PHE A CA 1
ATOM 1530 C C . PHE A 1 195 ? -28.355 -5.799 6.634 1.00 30.34 227 PHE A C 1
ATOM 1531 O O . PHE A 1 195 ? -28.857 -6.919 6.759 1.00 31.06 227 PHE A O 1
ATOM 1539 N N . VAL A 1 196 ? -28.937 -4.687 7.098 1.00 29.12 228 VAL A N 1
ATOM 1540 C CA . VAL A 1 196 ? -30.044 -4.812 8.044 1.00 32.30 228 VAL A CA 1
ATOM 1541 C C . VAL A 1 196 ? -31.240 -5.505 7.396 1.00 27.89 228 VAL A C 1
ATOM 1542 O O . VAL A 1 196 ? -31.869 -6.370 8.013 1.00 32.22 228 VAL A O 1
ATOM 1546 N N . THR A 1 197 ? -31.536 -5.184 6.130 1.00 25.55 229 THR A N 1
ATOM 1547 C CA . THR A 1 197 ? -32.707 -5.756 5.475 1.00 31.07 229 THR A CA 1
ATOM 1548 C C . THR A 1 197 ? -32.565 -7.263 5.332 1.00 31.47 229 THR A C 1
ATOM 1549 O O . THR A 1 197 ? -33.474 -8.016 5.690 1.00 32.07 229 THR A O 1
ATOM 1553 N N . ARG A 1 198 ? -31.422 -7.723 4.819 1.00 31.68 230 ARG A N 1
ATOM 1554 C CA . ARG A 1 198 ? -31.229 -9.158 4.633 1.00 31.75 230 ARG A CA 1
ATOM 1555 C C . ARG A 1 198 ? -31.134 -9.872 5.973 1.00 31.65 230 ARG A C 1
ATOM 1556 O O . ARG A 1 198 ? -31.639 -10.990 6.128 1.00 32.89 230 ARG A O 1
ATOM 1564 N N . LYS A 1 199 ? -30.484 -9.240 6.952 1.00 31.80 231 LYS A N 1
ATOM 1565 C CA . LYS A 1 199 ? -30.457 -9.785 8.300 1.00 23.88 231 LYS A CA 1
ATOM 1566 C C . LYS A 1 199 ? -31.870 -9.963 8.839 1.00 30.37 231 LYS A C 1
ATOM 1567 O O . LYS A 1 199 ? -32.170 -10.960 9.502 1.00 34.43 231 LYS A O 1
ATOM 1573 N N . ILE A 1 200 ? -32.759 -9.005 8.567 1.00 32.34 232 ILE A N 1
ATOM 1574 C CA . ILE A 1 200 ? -34.129 -9.145 9.049 1.00 34.85 232 ILE A CA 1
ATOM 1575 C C . ILE A 1 200 ? -34.819 -10.319 8.362 1.00 31.85 232 ILE A C 1
ATOM 1576 O O . ILE A 1 200 ? -35.424 -11.169 9.027 1.00 31.87 232 ILE A O 1
ATOM 1581 N N . THR A 1 201 ? -34.718 -10.411 7.026 1.00 29.26 233 THR A N 1
ATOM 1582 C CA . THR A 1 201 ? -35.537 -11.417 6.346 1.00 31.79 233 THR A CA 1
ATOM 1583 C C . THR A 1 201 ? -35.005 -12.829 6.578 1.00 31.94 233 THR A C 1
ATOM 1584 O O . THR A 1 201 ? -35.804 -13.767 6.698 1.00 34.35 233 THR A O 1
ATOM 1588 N N . MET A 1 202 ? -33.673 -13.007 6.659 1.00 29.91 234 MET A N 1
ATOM 1589 C CA . MET A 1 202 ? -33.129 -14.319 7.022 1.00 30.82 234 MET A CA 1
ATOM 1590 C C . MET A 1 202 ? -33.573 -14.735 8.415 1.00 30.56 234 MET A C 1
ATOM 1591 O O . MET A 1 202 ? -33.876 -15.910 8.652 1.00 38.14 234 MET A O 1
ATOM 1596 N N . ALA A 1 203 ? -33.581 -13.795 9.362 1.00 34.03 235 ALA A N 1
ATOM 1597 C CA . ALA A 1 203 ? -33.984 -14.120 10.725 1.00 39.60 235 ALA A CA 1
ATOM 1598 C C . ALA A 1 203 ? -35.472 -14.449 10.794 1.00 37.93 235 ALA A C 1
ATOM 1599 O O . ALA A 1 203 ? -35.871 -15.388 11.487 1.00 43.57 235 ALA A O 1
ATOM 1601 N N . VAL A 1 204 ? -36.308 -13.689 10.085 1.00 35.53 236 VAL A N 1
ATOM 1602 C CA . VAL A 1 204 ? -37.748 -13.944 10.112 1.00 36.85 236 VAL A CA 1
ATOM 1603 C C . VAL A 1 204 ? -38.060 -15.301 9.483 1.00 39.30 236 VAL A C 1
ATOM 1604 O O . VAL A 1 204 ? -38.895 -16.060 9.993 1.00 38.94 236 VAL A O 1
ATOM 1608 N N . ALA A 1 205 ? -37.381 -15.632 8.384 1.00 36.82 237 ALA A N 1
ATOM 1609 C CA . ALA A 1 205 ? -37.555 -16.949 7.782 1.00 39.57 237 ALA A CA 1
ATOM 1610 C C . ALA A 1 205 ? -37.175 -18.052 8.761 1.00 40.69 237 ALA A C 1
ATOM 1611 O O . ALA A 1 205 ? -37.907 -19.040 8.915 1.00 41.04 237 ALA A O 1
ATOM 1613 N N . ARG A 1 206 ? -36.037 -17.895 9.445 1.00 39.42 238 ARG A N 1
ATOM 1614 C CA A ARG A 1 206 ? -35.633 -18.900 10.422 0.53 43.70 238 ARG A CA 1
ATOM 1615 C CA B ARG A 1 206 ? -35.624 -18.889 10.431 0.47 43.58 238 ARG A CA 1
ATOM 1616 C C . ARG A 1 206 ? -36.604 -18.946 11.597 1.00 45.72 238 ARG A C 1
ATOM 1617 O O . ARG A 1 206 ? -36.894 -20.026 12.125 1.00 43.65 238 ARG A O 1
ATOM 1632 N N . ILE A 1 207 ? -37.132 -17.791 12.009 1.00 41.16 239 ILE A N 1
ATOM 1633 C CA . ILE A 1 207 ? -38.091 -17.789 13.109 1.00 44.61 239 ILE A CA 1
ATOM 1634 C C . ILE A 1 207 ? -39.365 -18.522 12.702 1.00 43.07 239 ILE A C 1
ATOM 1635 O O . ILE A 1 207 ? -39.907 -19.312 13.479 1.00 39.12 239 ILE A O 1
ATOM 1640 N N . LYS A 1 208 ? -39.843 -18.298 11.468 1.00 45.43 240 LYS A N 1
ATOM 1641 C CA . LYS A 1 208 ? -41.029 -19.009 10.987 1.00 52.39 240 LYS A CA 1
ATOM 1642 C C . LYS A 1 208 ? -40.837 -20.518 11.056 1.00 46.48 240 LYS A C 1
ATOM 1643 O O . LYS A 1 208 ? -41.730 -21.242 11.502 1.00 45.35 240 LYS A O 1
ATOM 1645 N N . LEU A 1 209 ? -39.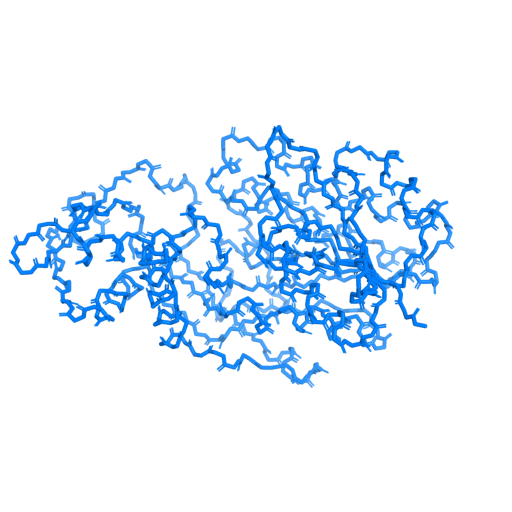675 -21.006 10.632 1.00 47.32 241 LEU A N 1
ATOM 1646 C CA . LEU A 1 209 ? -39.402 -22.435 10.619 1.00 50.92 241 LEU A CA 1
ATOM 1647 C C . LEU A 1 209 ? -38.887 -22.955 11.952 1.00 52.27 241 LEU A C 1
ATOM 1648 O O . LEU A 1 209 ? -38.507 -24.124 12.029 1.00 55.13 241 LEU A O 1
ATOM 1653 N N . GLY A 1 210 ? -38.879 -22.134 12.999 1.00 49.51 242 GLY A N 1
ATOM 1654 C CA . GLY A 1 210 ? -38.414 -22.593 14.295 1.00 46.49 242 GLY A CA 1
ATOM 1655 C C . GLY A 1 210 ? -36.927 -22.882 14.384 1.00 53.21 242 GLY A C 1
ATOM 1656 O O . GLY A 1 210 ? -36.516 -23.716 15.196 1.00 54.62 242 GLY A O 1
ATOM 1657 N N . LEU A 1 211 ? -36.103 -22.210 13.581 1.00 50.14 243 LEU A N 1
ATOM 1658 C CA . LEU A 1 211 ? -34.656 -22.405 13.595 1.00 48.12 243 LEU A CA 1
ATOM 1659 C C . LEU A 1 211 ? -33.905 -21.233 14.217 1.00 42.32 243 LEU A C 1
ATOM 1660 O O . LEU A 1 211 ? -32.672 -21.208 14.173 1.00 48.58 243 LEU A O 1
ATOM 1665 N N . GLN A 1 212 ? -34.617 -20.256 14.768 1.00 39.40 244 GLN A N 1
ATOM 1666 C CA . GLN A 1 212 ? -34.017 -19.122 15.457 1.00 43.39 244 GLN A CA 1
ATOM 1667 C C . GLN A 1 212 ? -35.051 -18.571 16.431 1.00 45.81 244 GLN A C 1
ATOM 1668 O O . GLN A 1 212 ? -36.255 -18.616 16.165 1.00 45.93 244 GLN A O 1
ATOM 1674 N N . ASP A 1 213 ? -34.573 -18.081 17.573 1.00 46.46 245 ASP A N 1
ATOM 1675 C CA . ASP A 1 213 ? -35.457 -17.608 18.631 1.00 50.22 245 ASP A CA 1
ATOM 1676 C C . ASP A 1 213 ? -35.644 -16.098 18.627 1.00 48.10 245 ASP A C 1
ATOM 1677 O O . ASP A 1 213 ? -36.749 -15.621 18.899 1.00 50.74 245 ASP A O 1
ATOM 1682 N N . CYS A 1 214 ? -34.595 -15.329 18.320 1.00 33.68 246 CYS A N 1
ATOM 1683 C CA . CYS A 1 214 ? -34.629 -13.889 18.517 1.00 38.88 246 CYS A CA 1
ATOM 1684 C C . CYS A 1 214 ? -33.722 -13.208 17.504 1.00 38.03 246 CYS A C 1
ATOM 1685 O O . CYS A 1 214 ? -32.718 -13.774 17.064 1.00 38.77 246 CYS A O 1
ATOM 1688 N N . LEU A 1 215 ? -34.095 -11.988 17.132 1.00 39.45 247 LEU A N 1
ATOM 1689 C CA . LEU A 1 215 ? -33.326 -11.165 16.210 1.00 35.54 247 LEU A CA 1
ATOM 1690 C C . LEU A 1 215 ? -32.767 -9.976 16.979 1.00 36.61 247 LEU A C 1
ATOM 1691 O O . LEU A 1 215 ? -33.507 -9.281 17.682 1.00 40.22 247 LEU A O 1
ATOM 1696 N N . TYR A 1 216 ? -31.469 -9.751 16.848 1.00 38.10 248 TYR A N 1
ATOM 1697 C CA . TYR A 1 216 ? -30.774 -8.688 17.561 1.00 35.92 248 TYR A CA 1
ATOM 1698 C C . TYR A 1 216 ? -30.385 -7.610 16.563 1.00 38.10 248 TYR A C 1
ATOM 1699 O O . TYR A 1 216 ? -29.666 -7.890 15.601 1.00 35.90 248 TYR A O 1
ATOM 1708 N N . LEU A 1 217 ? -30.865 -6.386 16.790 1.00 26.99 249 LEU A N 1
ATOM 1709 C CA . LEU A 1 217 ? -30.625 -5.269 15.889 1.00 36.81 249 LEU A CA 1
ATOM 1710 C C . LEU A 1 217 ? -30.001 -4.108 16.657 1.00 37.04 249 LEU A C 1
ATOM 1711 O O . LEU A 1 217 ? -29.857 -4.142 17.885 1.00 32.05 249 LEU A O 1
ATOM 1716 N N . GLY A 1 218 ? -29.647 -3.059 15.924 1.00 32.21 250 GLY A N 1
ATOM 1717 C CA . GLY A 1 218 ? -29.174 -1.853 16.573 1.00 31.03 250 GLY A CA 1
ATOM 1718 C C . GLY A 1 218 ? -30.251 -0.788 16.637 1.00 35.79 250 GLY A C 1
ATOM 1719 O O . GLY A 1 218 ? -31.242 -0.914 17.363 1.00 34.09 250 GLY A O 1
ATOM 1720 N N . ASN A 1 219 ? -30.059 0.260 15.847 1.00 30.11 251 ASN A N 1
ATOM 1721 C CA . ASN A 1 219 ? -30.931 1.427 15.824 1.00 30.88 251 ASN A CA 1
ATOM 1722 C C . ASN A 1 219 ? -32.200 1.117 15.030 1.00 31.65 251 ASN A C 1
ATOM 1723 O O . ASN A 1 219 ? -32.162 1.006 13.798 1.00 29.90 251 ASN A O 1
ATOM 1728 N N . LEU A 1 220 ? -33.331 0.995 15.729 1.00 26.73 252 LEU A N 1
ATOM 1729 C CA . LEU A 1 220 ? -34.595 0.712 15.058 1.00 37.87 252 LEU A CA 1
ATOM 1730 C C . LEU A 1 220 ? -35.161 1.926 14.337 1.00 38.15 252 LEU A C 1
ATOM 1731 O O . LEU A 1 220 ? -36.071 1.771 13.518 1.00 43.73 252 LEU A O 1
ATOM 1736 N N . ASP A 1 221 ? -34.668 3.125 14.629 1.00 32.47 253 ASP A N 1
ATOM 1737 C CA . ASP A 1 221 ? -35.297 4.342 14.136 1.00 36.53 253 ASP A CA 1
ATOM 1738 C C . ASP A 1 221 ? -34.619 4.931 12.906 1.00 38.52 253 ASP A C 1
ATOM 1739 O O . ASP A 1 221 ? -35.119 5.928 12.368 1.00 40.22 253 ASP A O 1
ATOM 1744 N N . ALA A 1 222 ? -33.497 4.360 12.461 1.00 31.22 254 ALA A N 1
ATOM 1745 C CA . ALA A 1 222 ? -32.896 4.774 11.198 1.00 32.00 254 ALA A CA 1
ATOM 1746 C C . ALA A 1 222 ? -33.882 4.608 10.044 1.00 31.42 254 ALA A C 1
ATOM 1747 O O . ALA A 1 222 ? -34.630 3.627 9.974 1.00 33.16 254 ALA A O 1
ATOM 1749 N N . GLU A 1 223 ? -33.891 5.580 9.141 1.00 31.73 255 GLU A N 1
ATOM 1750 C CA . GLU A 1 223 ? -34.818 5.595 8.020 1.00 33.38 255 GLU A CA 1
ATOM 1751 C C . GLU A 1 223 ? -34.031 5.626 6.720 1.00 33.68 255 GLU A C 1
ATOM 1752 O O . GLU A 1 223 ? -33.048 6.363 6.597 1.00 34.16 255 GLU A O 1
ATOM 1758 N N . ARG A 1 224 ? -34.463 4.806 5.759 1.00 28.54 256 ARG A N 1
ATOM 1759 C CA . ARG A 1 224 ? -33.746 4.602 4.507 1.00 27.70 256 ARG A CA 1
ATOM 1760 C C . ARG A 1 224 ? -34.728 4.616 3.349 1.00 34.05 256 ARG A C 1
ATOM 1761 O O . ARG A 1 224 ? -35.832 4.070 3.449 1.00 34.28 256 ARG A O 1
ATOM 1769 N N . ASP A 1 225 ? -34.305 5.247 2.259 1.00 28.41 257 ASP A N 1
ATOM 1770 C CA . ASP A 1 225 ? -34.897 5.063 0.940 1.00 28.70 257 ASP A CA 1
ATOM 1771 C C . ASP A 1 225 ? -34.379 3.734 0.389 1.00 32.83 257 ASP A C 1
ATOM 1772 O O . ASP A 1 225 ? -33.167 3.573 0.194 1.00 29.65 257 ASP A O 1
ATOM 1777 N N . TRP A 1 226 ? -35.286 2.771 0.173 1.00 34.31 258 TRP A N 1
ATOM 1778 C CA . TRP A 1 226 ? -34.929 1.374 -0.106 1.00 29.45 258 TRP A CA 1
ATOM 1779 C C . TRP A 1 226 ? -35.571 0.905 -1.413 1.00 28.94 258 TRP A C 1
ATOM 1780 O O . TRP A 1 226 ? -36.802 0.788 -1.502 1.00 28.44 258 TRP A O 1
ATOM 1791 N N . GLY A 1 227 ? -34.748 0.609 -2.422 1.00 32.23 259 GLY A N 1
ATOM 1792 C CA . GLY A 1 227 ? -35.220 0.053 -3.672 1.00 27.54 2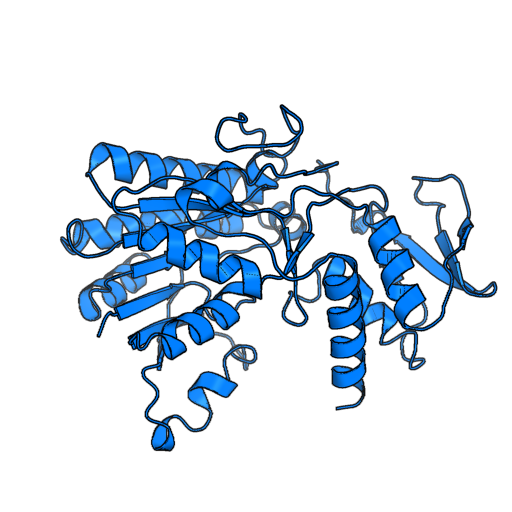59 GLY A CA 1
ATOM 1793 C C . GLY A 1 227 ? -34.701 -1.360 -3.899 1.00 29.30 259 GLY A C 1
ATOM 1794 O O . GLY A 1 227 ? -33.976 -1.935 -3.085 1.00 27.86 259 GLY A O 1
ATOM 1795 N N . HIS A 1 228 ? -35.082 -1.927 -5.042 1.00 31.41 260 HIS A N 1
ATOM 1796 C CA . HIS A 1 228 ? -34.600 -3.254 -5.406 1.00 28.20 260 HIS A CA 1
ATOM 1797 C C . HIS A 1 228 ? -33.378 -3.138 -6.310 1.00 33.72 260 HIS A C 1
ATOM 1798 O O . HIS A 1 228 ? -33.399 -2.411 -7.312 1.00 32.07 260 HIS A O 1
ATOM 1805 N N . ALA A 1 229 ? -32.328 -3.878 -5.958 1.00 33.83 261 ALA A N 1
ATOM 1806 C CA . ALA A 1 229 ? -31.053 -3.788 -6.660 1.00 29.19 261 ALA A CA 1
ATOM 1807 C C . ALA A 1 229 ? -31.195 -4.077 -8.147 1.00 29.86 261 ALA A C 1
ATOM 1808 O O . ALA A 1 229 ? -30.486 -3.479 -8.960 1.00 29.75 261 ALA A O 1
ATOM 1810 N N . LYS A 1 230 ? -32.113 -4.969 -8.523 1.00 29.48 262 LYS A N 1
ATOM 1811 C CA . LYS A 1 230 ? -32.288 -5.301 -9.933 1.00 31.53 262 LYS A CA 1
ATOM 1812 C C . LYS A 1 230 ? -32.781 -4.093 -10.728 1.00 31.11 262 LYS A C 1
ATOM 1813 O O . LYS A 1 230 ? -32.362 -3.886 -11.869 1.00 29.02 262 LYS A O 1
ATOM 1819 N N . ASP A 1 231 ? -33.655 -3.273 -10.135 1.00 30.33 263 ASP A N 1
ATOM 1820 C CA . ASP A 1 231 ? -34.073 -2.036 -10.794 1.00 28.42 263 ASP A CA 1
ATOM 1821 C C . ASP A 1 231 ? -32.905 -1.082 -10.967 1.00 31.83 263 ASP A C 1
ATOM 1822 O O . ASP A 1 231 ? -32.859 -0.313 -11.939 1.00 30.48 263 ASP A O 1
ATOM 1827 N N . TYR A 1 232 ? -31.972 -1.087 -10.015 1.00 23.43 264 TYR A N 1
ATOM 1828 C CA . TYR A 1 232 ? -30.988 -0.012 -9.948 1.00 27.70 264 TYR A CA 1
ATOM 1829 C C . TYR A 1 232 ? -29.829 -0.243 -10.897 1.00 30.39 264 TYR A C 1
ATOM 1830 O O . TYR A 1 232 ? -29.214 0.728 -11.354 1.00 30.39 264 TYR A O 1
ATOM 1839 N N . VAL A 1 233 ? -29.518 -1.506 -11.220 1.00 27.05 265 VAL A N 1
ATOM 1840 C CA . VAL A 1 233 ? -28.376 -1.734 -12.102 1.00 32.58 265 VAL A CA 1
ATOM 1841 C C . VAL A 1 233 ? -28.676 -1.200 -13.501 1.00 33.88 265 VAL A C 1
ATOM 1842 O O . VAL A 1 233 ? -27.770 -0.729 -14.197 1.00 32.45 265 VAL A O 1
ATOM 1846 N N . GLU A 1 234 ? -29.945 -1.214 -13.921 1.00 29.98 266 GLU A N 1
ATOM 1847 C CA . GLU A 1 234 ? -30.277 -0.670 -15.239 1.00 36.43 266 GLU A CA 1
ATOM 1848 C C . GLU A 1 234 ? -30.009 0.833 -15.314 1.00 29.00 266 GLU A C 1
ATOM 1849 O O . GLU A 1 234 ? -29.634 1.354 -16.376 1.00 30.20 266 GLU A O 1
ATOM 1855 N N . ALA A 1 235 ? -30.220 1.537 -14.206 1.00 25.08 267 ALA A N 1
ATOM 1856 C CA . ALA A 1 235 ? -29.866 2.950 -14.133 1.00 29.21 267 ALA A CA 1
ATOM 1857 C C . ALA A 1 235 ? -28.371 3.164 -14.352 1.00 29.77 267 ALA A C 1
ATOM 1858 O O . ALA A 1 235 ? -27.959 4.128 -15.016 1.00 32.36 267 ALA A O 1
ATOM 1860 N N . MET A 1 236 ? -27.543 2.277 -13.794 1.00 29.34 268 MET A N 1
ATOM 1861 C CA . MET A 1 236 ? -26.108 2.352 -14.047 1.00 27.19 268 MET A CA 1
ATOM 1862 C C . MET A 1 236 ? -25.829 2.287 -15.537 1.00 30.55 268 MET A C 1
ATOM 1863 O O . MET A 1 236 ? -25.112 3.126 -16.087 1.00 31.51 268 MET A O 1
ATOM 1868 N N . TRP A 1 237 ? -26.378 1.277 -16.203 1.00 32.01 269 TRP A N 1
ATOM 1869 C CA . TRP A 1 237 ? -26.170 1.144 -17.637 1.00 28.22 269 TRP A CA 1
ATOM 1870 C C . TRP A 1 237 ? -26.699 2.366 -18.382 1.00 32.81 269 TRP A C 1
ATOM 1871 O O . TRP A 1 237 ? -26.073 2.829 -19.342 1.00 32.43 269 TRP A O 1
ATOM 1882 N N . LEU A 1 238 ? -27.840 2.915 -17.942 1.00 33.72 270 LEU A N 1
ATOM 1883 C CA . LEU A 1 238 ? -28.454 4.039 -18.658 1.00 33.64 270 LEU A CA 1
ATOM 1884 C C . LEU A 1 238 ? -27.591 5.296 -18.578 1.00 30.24 270 LEU A C 1
ATOM 1885 O O . LEU A 1 238 ? -27.538 6.078 -19.534 1.00 29.88 270 LEU A O 1
ATOM 1890 N N . MET A 1 239 ? -26.911 5.515 -17.448 1.00 26.92 271 MET A N 1
ATOM 1891 C CA . MET A 1 239 ? -25.996 6.652 -17.352 1.00 28.75 271 MET A CA 1
ATOM 1892 C C . MET A 1 239 ? -24.886 6.558 -18.391 1.00 30.78 271 MET A C 1
ATOM 1893 O O . MET A 1 239 ? -24.505 7.571 -18.993 1.00 30.42 271 MET A O 1
ATOM 1898 N N . LEU A 1 240 ? -24.361 5.349 -18.628 1.00 31.45 272 LEU A N 1
ATOM 1899 C CA . LEU A 1 240 ? -23.289 5.189 -19.612 1.00 33.70 272 LEU A CA 1
ATOM 1900 C C . LEU A 1 240 ? -23.778 5.328 -21.052 1.00 34.58 272 LEU A C 1
ATOM 1901 O O . LEU A 1 240 ? -22.958 5.584 -21.939 1.00 39.13 272 LEU A O 1
ATOM 1906 N N . GLN A 1 241 ? -25.080 5.168 -21.316 1.00 32.52 273 GLN A N 1
ATOM 1907 C CA . GLN A 1 241 ? -25.561 5.331 -22.686 1.00 38.78 273 GLN A CA 1
ATOM 1908 C C . GLN A 1 241 ? -25.943 6.768 -23.007 1.00 34.83 273 GLN A C 1
ATOM 1909 O O . GLN A 1 241 ? -26.289 7.056 -24.157 1.00 35.60 273 GLN A O 1
ATOM 1915 N N . GLN A 1 242 ? -25.843 7.675 -22.039 1.00 33.71 274 GLN A N 1
ATOM 1916 C CA . GLN A 1 242 ? -26.078 9.082 -22.308 1.00 33.95 274 GLN A CA 1
ATOM 1917 C C . GLN A 1 242 ? -24.955 9.653 -23.159 1.00 37.62 274 GLN A C 1
ATOM 1918 O O . GLN A 1 242 ? -23.821 9.157 -23.166 1.00 33.57 274 GLN A O 1
ATOM 1924 N N . GLU A 1 243 ? -25.284 10.725 -23.877 1.00 36.73 275 GLU A N 1
ATOM 1925 C CA . GLU A 1 243 ? -24.296 11.362 -24.738 1.00 38.33 275 GLU A CA 1
ATOM 1926 C C . GLU A 1 243 ? -23.183 12.017 -23.928 1.00 35.23 275 GLU A C 1
ATOM 1927 O O . GLU A 1 243 ? -22.003 11.920 -24.286 1.00 40.34 275 GLU A O 1
ATOM 1933 N N . GLN A 1 244 ? -23.535 12.676 -22.829 1.00 37.23 276 GLN A N 1
ATOM 1934 C CA . GLN A 1 244 ? -22.588 13.385 -21.991 1.00 37.25 276 GLN A CA 1
ATOM 1935 C C . GLN A 1 244 ? -22.531 12.747 -20.611 1.00 35.88 276 GLN A C 1
ATOM 1936 O O . GLN A 1 244 ? -23.574 12.354 -20.076 1.00 32.61 276 GLN A O 1
ATOM 1938 N N . PRO A 1 245 ? -21.341 12.618 -20.015 1.00 27.84 277 PRO A N 1
ATOM 1939 C CA . PRO A 1 245 ? -21.253 12.038 -18.666 1.00 27.49 277 PRO A CA 1
ATOM 1940 C C . PRO A 1 245 ? -21.797 12.991 -17.615 1.00 30.02 277 PRO A C 1
ATOM 1941 O O . PRO A 1 245 ? -21.480 14.181 -17.608 1.00 31.42 277 PRO A O 1
ATOM 1945 N N . ARG A 1 246 ? -22.605 12.449 -16.704 1.00 33.92 278 ARG A N 1
ATOM 1946 C CA . ARG A 1 246 ? -23.223 13.273 -15.675 1.00 36.28 278 ARG A CA 1
ATOM 1947 C C . ARG A 1 246 ? -23.567 12.405 -14.467 1.00 30.87 278 ARG A C 1
ATOM 1948 O O . ARG A 1 246 ? -23.807 11.208 -14.603 1.00 29.09 278 ARG A O 1
ATOM 1956 N N . ASP A 1 247 ? -23.589 13.015 -13.286 1.00 26.66 279 ASP A N 1
ATOM 1957 C CA . ASP A 1 247 ? -23.890 12.276 -12.062 1.00 28.65 279 ASP A CA 1
ATOM 1958 C C . ASP A 1 247 ? -25.387 12.301 -11.766 1.00 30.74 279 ASP A C 1
ATOM 1959 O O . ASP A 1 247 ? -26.054 13.325 -11.948 1.00 31.03 279 ASP A O 1
ATOM 1964 N N . PHE A 1 248 ? -25.914 11.160 -11.313 1.00 28.04 280 PHE A N 1
ATOM 1965 C CA . PHE A 1 248 ? -27.352 10.983 -11.123 1.00 29.76 280 PHE A CA 1
ATOM 1966 C C . PHE A 1 248 ? -27.630 10.304 -9.796 1.00 30.05 280 PHE A C 1
ATOM 1967 O O . PHE A 1 248 ? -26.987 9.301 -9.461 1.00 25.64 280 PHE A O 1
ATOM 1975 N N . CYS A 1 249 ? -28.597 10.841 -9.063 1.00 24.03 281 CYS A N 1
ATOM 1976 C CA . CYS A 1 249 ? -29.174 10.134 -7.930 1.00 27.70 281 CYS A CA 1
ATOM 1977 C C . CYS A 1 249 ? -30.170 9.093 -8.418 1.00 32.90 281 CYS A C 1
ATOM 1978 O O . CYS A 1 249 ? -30.917 9.328 -9.372 1.00 31.78 281 CYS A O 1
ATOM 1981 N N . VAL A 1 250 ? -30.189 7.944 -7.751 1.00 26.83 282 VAL A N 1
ATOM 1982 C CA . VAL A 1 250 ? -31.124 6.870 -8.064 1.00 28.40 282 VAL A CA 1
ATOM 1983 C C . VAL A 1 250 ? -31.774 6.429 -6.758 1.00 27.18 282 VAL A C 1
ATOM 1984 O O . VAL A 1 250 ? -31.075 6.005 -5.834 1.00 32.40 282 VAL A O 1
ATOM 1988 N N . ALA A 1 251 ? -33.102 6.536 -6.676 1.00 24.96 283 ALA A N 1
ATOM 1989 C CA . ALA A 1 251 ? -33.809 6.331 -5.416 1.00 27.83 283 ALA A CA 1
ATOM 1990 C C . ALA A 1 251 ? -35.284 6.085 -5.689 1.00 29.85 283 ALA A C 1
ATOM 1991 O O . ALA A 1 251 ? -35.757 6.215 -6.820 1.00 33.23 283 ALA A O 1
ATOM 1993 N N . THR A 1 252 ? -36.012 5.744 -4.619 1.00 28.75 284 THR A N 1
ATOM 1994 C CA . THR A 1 252 ? -37.455 5.582 -4.706 1.00 24.02 284 THR A CA 1
ATOM 1995 C C . THR A 1 252 ? -38.225 6.843 -4.345 1.00 28.89 284 THR A C 1
ATOM 1996 O O . THR A 1 252 ? -39.407 6.950 -4.701 1.00 29.00 284 THR A O 1
ATOM 2000 N N . GLY A 1 253 ? -37.607 7.808 -3.666 1.00 30.05 285 GLY A N 1
ATOM 2001 C CA . GLY A 1 253 ? -38.381 8.978 -3.288 1.00 25.52 285 GLY A CA 1
ATOM 2002 C C . GLY A 1 253 ? -39.279 8.760 -2.096 1.00 31.95 285 GLY A C 1
ATOM 2003 O O . GLY A 1 253 ? -40.159 9.587 -1.837 1.00 33.96 285 GLY A O 1
ATOM 2004 N N . GLU A 1 254 ? -39.098 7.657 -1.373 1.00 32.53 286 GLU A N 1
ATOM 2005 C CA . GLU A 1 254 ? -39.791 7.422 -0.121 1.00 40.11 286 GLU A CA 1
ATOM 2006 C C . GLU A 1 254 ? -38.809 6.748 0.824 1.00 35.86 286 GLU A C 1
ATOM 2007 O O . GLU A 1 254 ? -37.855 6.101 0.387 1.00 35.16 286 GLU A O 1
ATOM 2013 N N . LYS A 1 255 ? -39.029 6.923 2.120 1.00 27.54 287 LYS A N 1
ATOM 2014 C CA . LYS A 1 255 ? -38.175 6.311 3.124 1.00 30.49 287 LYS A CA 1
ATOM 2015 C C . LYS A 1 255 ? -39.034 5.537 4.116 1.00 36.24 287 LYS A C 1
ATOM 2016 O O . LYS A 1 255 ? -40.223 5.819 4.291 1.00 35.17 287 LYS A O 1
ATOM 2022 N N . HIS A 1 256 ? -38.414 4.544 4.758 1.00 40.62 288 HIS A N 1
ATOM 2023 C CA . HIS A 1 256 ? -39.049 3.757 5.810 1.00 34.26 288 HIS A CA 1
ATOM 2024 C C . HIS A 1 256 ? -38.032 3.462 6.905 1.00 35.00 288 HIS A C 1
ATOM 2025 O O . HIS A 1 256 ? -36.823 3.424 6.657 1.00 36.48 288 HIS A O 1
ATOM 2032 N N . SER A 1 257 ? -38.532 3.248 8.120 1.00 32.55 289 SER A N 1
ATOM 2033 C CA . SER A 1 257 ? -37.660 2.957 9.250 1.00 36.59 289 SER A CA 1
ATOM 2034 C C . SER A 1 257 ? -37.270 1.477 9.279 1.00 30.14 289 SER A C 1
ATOM 2035 O O . SER A 1 257 ? -37.951 0.617 8.715 1.00 35.56 289 SER A O 1
ATOM 2038 N N . VAL A 1 258 ? -36.141 1.192 9.942 1.00 26.54 290 VAL A N 1
ATOM 2039 C CA . VAL A 1 258 ? -35.762 -0.189 10.245 1.00 29.68 290 VAL A CA 1
ATOM 2040 C C . VAL A 1 258 ? -36.897 -0.885 10.988 1.00 38.70 290 VAL A C 1
ATOM 2041 O O . VAL A 1 258 ? -37.257 -2.034 10.687 1.00 31.87 290 VAL A O 1
ATOM 2045 N N . ARG A 1 259 ? -37.496 -0.178 11.950 1.00 35.30 291 ARG A N 1
ATOM 2046 C CA . ARG A 1 259 ? -38.646 -0.688 12.684 1.00 33.38 291 ARG A CA 1
ATOM 2047 C C . ARG A 1 259 ? -39.766 -1.110 11.735 1.00 38.11 291 ARG A C 1
ATOM 2048 O O . ARG A 1 259 ? -40.335 -2.200 11.875 1.00 29.43 291 ARG A O 1
ATOM 2056 N N . GLU A 1 260 ? -40.098 -0.262 10.751 1.00 34.44 292 GLU A N 1
ATOM 2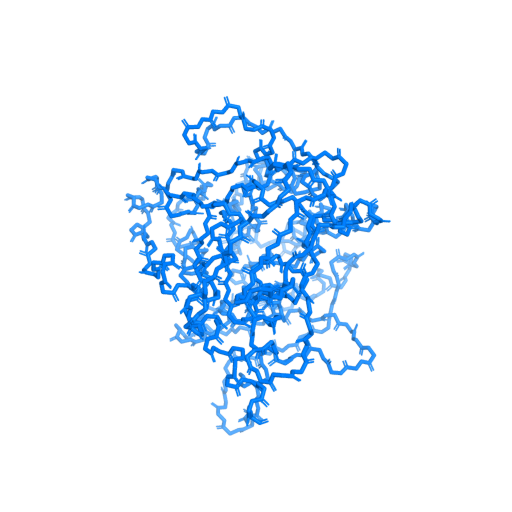057 C CA . GLU A 1 260 ? -41.171 -0.640 9.837 1.00 37.23 292 GLU A CA 1
ATOM 2058 C C . GLU A 1 260 ? -40.753 -1.818 8.975 1.00 35.30 292 GLU A C 1
ATOM 2059 O O . GLU A 1 260 ? -41.575 -2.691 8.674 1.00 39.54 292 GLU A O 1
ATOM 2065 N N . PHE A 1 261 ? -39.475 -1.872 8.579 1.00 29.53 293 PHE A N 1
ATOM 2066 C CA . PHE A 1 261 ? -38.993 -3.060 7.887 1.00 29.25 293 PHE A CA 1
ATOM 2067 C C . PHE A 1 261 ? -39.214 -4.315 8.725 1.00 32.25 293 PHE A C 1
ATOM 2068 O O . PHE A 1 261 ? -39.670 -5.346 8.205 1.00 32.27 293 PHE A O 1
ATOM 2076 N N . VAL A 1 262 ? -38.898 -4.249 10.023 1.00 28.68 294 VAL A N 1
ATOM 2077 C CA . VAL A 1 262 ? -39.117 -5.399 10.903 1.00 29.12 294 VAL A CA 1
ATOM 2078 C C . VAL A 1 262 ? -40.587 -5.801 10.895 1.00 31.66 294 VAL A C 1
ATOM 2079 O O . VAL A 1 262 ? -40.927 -6.972 10.688 1.00 33.25 294 VAL A O 1
ATOM 2083 N N . GLU A 1 263 ? -41.476 -4.824 11.112 1.00 29.20 295 GLU A N 1
ATOM 2084 C CA . GLU A 1 263 ? -42.912 -5.081 11.159 1.00 37.41 295 GLU A CA 1
ATOM 2085 C C . GLU A 1 263 ? -43.412 -5.732 9.876 1.00 40.18 295 GLU A C 1
ATOM 2086 O O . GLU A 1 263 ? -44.173 -6.707 9.916 1.00 34.23 295 GLU A O 1
ATOM 2092 N N . LYS A 1 264 ? -43.022 -5.177 8.725 1.00 35.55 296 LYS A N 1
ATOM 2093 C CA . LYS A 1 264 ? -43.492 -5.713 7.455 1.00 35.28 296 LYS A CA 1
ATOM 2094 C C . LYS A 1 264 ? -42.958 -7.123 7.218 1.00 34.04 296 LYS A C 1
ATOM 2095 O O . LYS A 1 264 ? -43.681 -7.985 6.707 1.00 36.48 296 LYS A O 1
ATOM 2101 N N . ALA A 1 265 ? -41.702 -7.383 7.596 1.00 29.88 297 ALA A N 1
ATOM 2102 C CA . ALA A 1 265 ? -41.147 -8.720 7.407 1.00 34.75 297 ALA A CA 1
ATOM 2103 C C . ALA A 1 265 ? -41.912 -9.751 8.226 1.00 35.02 297 ALA A C 1
ATOM 2104 O O . ALA A 1 265 ? -42.248 -10.831 7.725 1.00 33.29 297 ALA A O 1
ATOM 2106 N N . PHE A 1 266 ? -42.213 -9.430 9.483 1.00 32.82 298 PHE A N 1
ATOM 2107 C CA . PHE A 1 266 ? -42.976 -10.356 10.309 1.00 35.30 298 PHE A CA 1
ATOM 2108 C C . PHE A 1 266 ? -44.408 -10.510 9.804 1.00 40.45 298 PHE A C 1
ATOM 2109 O O . PHE A 1 266 ? -44.990 -11.592 9.938 1.00 42.36 298 PHE A O 1
ATOM 2117 N N . ALA A 1 267 ? -44.993 -9.454 9.217 1.00 36.80 299 ALA A N 1
ATOM 2118 C CA . ALA A 1 267 ? -46.342 -9.591 8.670 1.00 41.77 299 ALA A CA 1
ATOM 2119 C C . ALA A 1 267 ? -46.375 -10.569 7.496 1.00 43.29 299 ALA A C 1
ATOM 2120 O O . ALA A 1 267 ? -47.385 -11.249 7.288 1.00 50.00 299 ALA A O 1
ATOM 2122 N N . CYS A 1 268 ? -45.274 -10.688 6.747 1.00 37.41 300 CYS A N 1
ATOM 2123 C CA . CYS A 1 268 ? -45.236 -11.635 5.636 1.00 41.43 300 CYS A CA 1
ATOM 2124 C C . CYS A 1 268 ? -45.314 -13.085 6.094 1.00 46.61 300 CYS A C 1
ATOM 2125 O O . CYS A 1 268 ? -45.641 -13.959 5.285 1.00 53.65 300 CYS A O 1
ATOM 2128 N N . ILE A 1 269 ? -45.003 -13.370 7.353 1.00 42.41 301 ILE A N 1
ATOM 2129 C CA . ILE A 1 269 ? -45.239 -14.690 7.912 1.00 43.45 301 ILE A CA 1
ATOM 2130 C C . ILE A 1 269 ? -46.437 -14.674 8.865 1.00 48.40 301 ILE A C 1
ATOM 2131 O O . ILE A 1 269 ? -46.576 -15.560 9.712 1.00 47.19 301 ILE A O 1
ATOM 2136 N N . GLY A 1 270 ? -47.321 -13.684 8.721 1.00 47.24 302 GLY A N 1
ATOM 2137 C CA . GLY A 1 270 ? -48.553 -13.651 9.497 1.00 43.39 302 GLY A CA 1
ATOM 2138 C C . GLY A 1 270 ? -48.362 -13.345 10.964 1.00 43.49 302 GLY A C 1
ATOM 2139 O O . GLY A 1 270 ? -49.129 -13.836 11.793 1.00 43.40 302 GLY A O 1
ATOM 2140 N N . GLN A 1 271 ? -47.355 -12.539 11.312 1.00 43.47 303 GLN A N 1
ATOM 2141 C CA . GLN A 1 271 ? -47.035 -12.267 12.703 1.00 44.21 303 GLN A CA 1
ATOM 2142 C C . GLN A 1 271 ? -46.980 -10.763 12.938 1.00 47.28 303 GLN A C 1
ATOM 2143 O O . GLN A 1 271 ? -46.553 -9.989 12.075 1.00 48.16 303 GLN A O 1
ATOM 2149 N N . THR A 1 272 ? -47.428 -10.358 14.121 1.00 48.57 304 THR A N 1
ATOM 2150 C CA . THR A 1 272 ? -47.531 -8.958 14.508 1.00 47.84 304 THR A CA 1
ATOM 2151 C C . THR A 1 272 ? -46.499 -8.636 15.582 1.00 42.89 304 THR A C 1
ATOM 2152 O O . THR A 1 272 ? -46.451 -9.303 16.617 1.00 43.06 304 THR A O 1
ATOM 2156 N N . VAL A 1 273 ? -45.685 -7.615 15.340 1.00 43.85 305 VAL A N 1
ATOM 2157 C CA . VAL A 1 273 ? -44.695 -7.167 16.312 1.00 44.29 305 VAL A CA 1
ATOM 2158 C C . VAL A 1 273 ? -45.310 -6.076 17.174 1.00 41.70 305 VAL A C 1
ATOM 2159 O O . VAL A 1 273 ? -45.829 -5.086 16.657 1.00 49.69 305 VAL A O 1
ATOM 2163 N N . GLU A 1 274 ? -45.248 -6.259 18.489 1.00 38.88 306 GLU A N 1
ATOM 2164 C CA . GLU A 1 274 ? -45.590 -5.224 19.452 1.00 43.60 306 GLU A CA 1
ATOM 2165 C C . GLU A 1 274 ? -44.318 -4.769 20.142 1.00 46.22 306 GLU A C 1
ATOM 2166 O O . GLU A 1 274 ? -43.567 -5.595 20.675 1.00 48.56 306 GLU A O 1
ATOM 2172 N N . TRP A 1 275 ? -44.074 -3.466 20.122 1.00 42.13 307 TRP A N 1
ATOM 2173 C CA . TRP A 1 275 ? -42.871 -2.911 20.715 1.00 44.19 307 TRP A CA 1
ATOM 2174 C C . TRP A 1 275 ? -43.131 -2.612 22.181 1.00 45.17 307 TRP A C 1
ATOM 2175 O O . TRP A 1 275 ? -44.165 -2.029 22.533 1.00 48.41 307 TRP A O 1
ATOM 2186 N N . LYS A 1 276 ? -42.191 -3.016 23.028 1.00 43.15 308 LYS A N 1
ATOM 2187 C CA . LYS A 1 276 ? -42.275 -2.790 24.462 1.00 46.90 308 LYS A CA 1
ATOM 2188 C C . LYS A 1 276 ? -41.013 -2.086 24.933 1.00 40.88 308 LYS A C 1
ATOM 2189 O O . LYS A 1 276 ? -39.966 -2.147 24.283 1.00 44.81 308 LYS A O 1
ATOM 2195 N N . GLY A 1 277 ? -41.120 -1.435 26.086 1.00 43.79 309 GLY A N 1
ATOM 2196 C CA . GLY A 1 277 ? -40.009 -0.718 26.671 1.00 47.72 309 GLY A CA 1
ATOM 2197 C C . GLY A 1 277 ? -39.863 0.681 26.099 1.00 46.87 309 GLY A C 1
ATOM 2198 O O . GLY A 1 277 ? -40.391 1.013 25.042 1.00 47.27 309 GLY A O 1
ATOM 2199 N N . GLU A 1 278 ? -39.113 1.512 26.824 1.00 48.85 310 GLU A N 1
ATOM 2200 C CA . GLU A 1 278 ? -38.867 2.887 26.398 1.00 49.79 310 GLU A CA 1
ATOM 2201 C C . GLU A 1 278 ? -38.423 2.931 24.942 1.00 51.98 310 GLU A C 1
ATOM 2202 O O . GLU A 1 278 ? -37.370 2.394 24.581 1.00 53.87 310 GLU A O 1
ATOM 2204 N N . ARG A 1 279 ? -39.244 3.562 24.109 1.00 50.44 311 ARG A N 1
ATOM 2205 C CA . ARG A 1 279 ? -39.037 3.531 22.671 1.00 45.21 311 ARG A CA 1
ATOM 2206 C C . ARG A 1 279 ? -37.751 4.261 22.311 1.00 47.45 311 ARG A C 1
ATOM 2207 O O . ARG A 1 279 ? -37.509 5.379 22.778 1.00 51.10 311 ARG A O 1
ATOM 2215 N N . GLY A 1 280 ? -36.916 3.616 21.488 1.00 43.60 312 GLY A N 1
ATOM 2216 C CA . GLY A 1 280 ? -35.635 4.155 21.080 1.00 46.58 312 GLY A CA 1
ATOM 2217 C C . GLY A 1 280 ? -34.458 3.806 21.976 1.00 52.07 312 GLY A C 1
ATOM 2218 O O . GLY A 1 280 ? -33.326 4.184 21.648 1.00 49.73 312 GLY A O 1
ATOM 2219 N N . THR A 1 281 ? -34.683 3.111 23.092 1.00 50.13 313 THR A N 1
ATOM 2220 C CA . THR A 1 281 ? -33.626 2.748 24.028 1.00 47.75 313 THR A CA 1
ATOM 2221 C C . THR A 1 281 ? -33.210 1.290 23.838 1.00 45.96 313 THR A C 1
ATOM 2222 O O . THR A 1 281 ? -33.858 0.516 23.127 1.00 44.08 313 THR A O 1
ATOM 2226 N N . VAL A 1 282 ? -32.106 0.917 24.498 1.00 41.89 314 VAL A N 1
ATOM 2227 C CA . VAL A 1 282 ? -31.630 -0.462 24.445 1.00 44.16 314 VAL A CA 1
ATOM 2228 C C . VAL A 1 282 ? -32.523 -1.406 25.230 1.00 45.54 314 VAL A C 1
ATOM 2229 O O . VAL A 1 282 ? -32.352 -2.629 25.144 1.00 47.97 314 VAL A O 1
ATOM 2233 N N . GLU A 1 283 ? -33.476 -0.873 25.987 1.00 42.29 315 GLU A N 1
ATOM 2234 C CA . GLU A 1 283 ? -34.472 -1.696 26.654 1.00 46.73 315 GLU A CA 1
ATOM 2235 C C . GLU A 1 283 ? -35.661 -2.012 25.757 1.00 45.44 315 GLU A C 1
ATOM 2236 O O . GLU A 1 283 ? -36.444 -2.910 26.087 1.00 40.49 315 GLU A O 1
ATOM 2238 N N . GLU A 1 284 ? -35.802 -1.316 24.628 1.00 39.61 316 GLU A N 1
ATOM 2239 C CA . GLU A 1 284 ? -36.883 -1.611 23.702 1.00 41.86 316 GLU A CA 1
ATOM 2240 C C . GLU A 1 284 ? -36.734 -3.019 23.137 1.00 41.17 316 GLU A C 1
ATOM 2241 O O . GLU A 1 284 ? -35.620 -3.491 22.888 1.00 46.18 316 GLU A O 1
ATOM 2247 N N . HIS A 1 285 ? -37.863 -3.696 22.940 1.00 34.67 317 HIS A N 1
ATOM 2248 C CA . HIS A 1 285 ? -37.827 -5.024 22.339 1.00 36.40 317 HIS A CA 1
ATOM 2249 C C . HIS A 1 285 ? -39.159 -5.309 21.659 1.00 36.84 317 HIS A C 1
ATOM 2250 O O . HIS A 1 285 ? -40.180 -4.680 21.949 1.00 37.41 317 HIS A O 1
ATOM 2257 N N . GLY A 1 286 ? -39.128 -6.259 20.729 1.00 36.95 318 GLY A N 1
ATOM 2258 C CA . GLY A 1 286 ? -40.279 -6.590 19.903 1.00 33.39 318 GLY A CA 1
ATOM 2259 C C . GLY A 1 286 ? -40.860 -7.936 20.303 1.00 36.17 318 GLY A C 1
ATOM 2260 O O . GLY A 1 286 ? -40.147 -8.941 20.352 1.00 43.67 318 GLY A O 1
ATOM 2261 N N . VAL A 1 287 ? -42.163 -7.934 20.566 1.00 36.83 319 VAL A N 1
ATOM 2262 C CA . VAL A 1 287 ? -42.886 -9.082 21.099 1.00 46.38 319 VAL A CA 1
ATOM 2263 C C . VAL A 1 287 ? -43.800 -9.622 20.004 1.00 48.44 319 VAL A C 1
ATOM 2264 O O . VAL A 1 287 ? -44.484 -8.845 19.322 1.00 42.24 319 VAL A O 1
ATOM 2268 N N . VAL A 1 288 ? -43.804 -10.946 19.826 1.00 43.72 320 VAL A N 1
ATOM 2269 C CA . VAL A 1 288 ? -44.729 -11.624 18.914 1.00 43.57 320 VAL A CA 1
ATOM 2270 C C . VAL A 1 288 ? -45.463 -12.694 19.709 1.00 45.14 320 VAL A C 1
ATOM 2271 O O . VAL A 1 288 ? -44.850 -13.677 20.152 1.00 45.89 320 VAL A O 1
ATOM 2275 N N . ASP A 1 289 ? -46.770 -12.503 19.888 1.00 45.15 321 ASP A N 1
ATOM 2276 C CA . ASP A 1 289 ? -47.624 -13.415 20.651 1.00 45.54 321 ASP A CA 1
ATOM 2277 C C . ASP A 1 289 ? -47.108 -13.618 22.077 1.00 44.95 321 ASP A C 1
ATOM 2278 O O . ASP A 1 289 ? -47.243 -14.699 22.652 1.00 46.39 321 ASP A O 1
ATOM 2280 N N . GLY A 1 290 ? -46.519 -12.582 22.665 1.00 39.77 322 GLY A N 1
ATOM 2281 C CA . GLY A 1 290 ? -46.017 -12.643 24.018 1.00 40.74 322 GLY A CA 1
ATOM 2282 C C . GLY A 1 290 ? -44.538 -12.967 24.128 1.00 46.67 322 GLY A C 1
ATOM 2283 O O . GLY A 1 290 ? -43.952 -12.738 25.191 1.00 46.38 322 GLY A O 1
ATOM 2284 N N . VAL A 1 291 ? -43.920 -13.477 23.060 1.00 38.47 323 VAL A N 1
ATOM 2285 C CA . VAL A 1 291 ? -42.538 -13.950 23.096 1.00 42.30 323 VAL A CA 1
ATOM 2286 C C . VAL A 1 291 ? -41.626 -12.877 22.524 1.00 39.15 323 VAL A C 1
ATOM 2287 O O . VAL A 1 291 ? -41.897 -12.332 21.445 1.00 39.60 323 VAL A O 1
ATOM 2291 N N . VAL A 1 292 ? -40.533 -12.586 23.231 1.00 37.62 324 VAL A N 1
ATOM 2292 C CA . VAL A 1 292 ? -39.579 -11.604 22.733 1.00 37.86 324 VAL A CA 1
ATOM 2293 C C . VAL A 1 292 ? -38.930 -12.149 21.467 1.00 40.78 324 VAL A C 1
ATOM 2294 O O . VAL A 1 292 ? -38.301 -13.213 21.486 1.00 43.06 324 VAL A O 1
ATOM 2298 N N . ARG A 1 293 ? -39.104 -11.437 20.350 1.00 38.25 325 ARG A N 1
ATOM 2299 C CA . ARG A 1 293 ? -38.521 -11.844 19.078 1.00 38.09 325 ARG A CA 1
ATOM 2300 C C . ARG A 1 293 ? -37.532 -10.851 18.505 1.00 38.73 325 ARG A C 1
ATOM 2301 O O . ARG A 1 293 ? -36.775 -11.226 17.604 1.00 40.93 325 ARG A O 1
ATOM 2309 N N . VAL A 1 294 ? -37.537 -9.601 18.963 1.00 37.31 326 VAL A N 1
ATOM 2310 C CA . VAL A 1 294 ? -36.578 -8.597 18.515 1.00 33.34 326 VAL A CA 1
ATOM 2311 C C . VAL A 1 294 ? -35.976 -7.930 19.742 1.00 34.49 326 VAL A C 1
ATOM 2312 O O . VAL A 1 294 ? -36.705 -7.543 20.662 1.00 42.60 326 VAL A O 1
ATOM 2316 N N . ARG A 1 295 ? -34.651 -7.801 19.760 1.00 33.52 327 ARG A N 1
ATOM 2317 C CA . ARG A 1 295 ? -33.942 -7.137 20.841 1.00 35.68 327 ARG A CA 1
ATOM 2318 C C . ARG A 1 295 ? -32.934 -6.151 20.265 1.00 38.57 327 ARG A C 1
ATOM 2319 O O . ARG A 1 295 ? -32.523 -6.251 19.106 1.00 36.48 327 ARG A O 1
ATOM 2327 N N . VAL A 1 296 ? -32.540 -5.194 21.101 1.00 39.63 328 VAL A N 1
ATOM 2328 C CA . VAL A 1 296 ? -31.595 -4.146 20.732 1.00 42.69 328 VAL A CA 1
ATOM 2329 C C . VAL A 1 296 ? -30.277 -4.431 21.436 1.00 42.62 328 VAL A C 1
ATOM 2330 O O . VAL A 1 296 ? -30.237 -4.578 22.662 1.00 46.91 328 VAL A O 1
ATOM 2334 N N . ASP A 1 297 ? -29.206 -4.528 20.660 1.00 40.53 329 ASP A N 1
ATOM 2335 C CA . ASP A 1 297 ? -27.870 -4.751 21.185 1.00 34.35 329 ASP A CA 1
ATOM 2336 C C . ASP A 1 297 ? -27.014 -3.580 20.739 1.00 39.54 329 ASP A C 1
ATOM 2337 O O . ASP A 1 297 ? -26.918 -3.317 19.525 1.00 33.26 329 ASP A O 1
ATOM 2342 N N . PRO A 1 298 ? -26.394 -2.842 21.662 1.00 38.73 330 PRO A N 1
ATOM 2343 C CA . PRO A 1 298 ? -25.609 -1.669 21.248 1.00 36.76 330 PRO A CA 1
ATOM 2344 C C . PRO A 1 298 ? -24.438 -2.011 20.353 1.00 39.08 330 PRO A C 1
ATOM 2345 O O . PRO A 1 298 ? -23.914 -1.110 19.694 1.00 39.42 330 PRO A O 1
ATOM 2349 N N . ARG A 1 299 ? -24.033 -3.284 20.275 1.00 42.16 331 ARG A N 1
ATOM 2350 C CA . ARG A 1 299 ? -22.921 -3.651 19.399 1.00 41.99 331 ARG A CA 1
ATOM 2351 C C . ARG A 1 299 ? -23.223 -3.365 17.930 1.00 37.02 331 ARG A C 1
ATOM 2352 O O . ARG A 1 299 ? -22.286 -3.214 17.143 1.00 39.54 331 ARG A O 1
ATOM 2360 N N . TYR A 1 300 ? -24.499 -3.263 17.543 1.00 30.64 332 TYR A N 1
ATOM 2361 C CA . TYR A 1 300 ? -24.842 -2.978 16.155 1.00 31.74 332 TYR A CA 1
ATOM 2362 C C . TYR A 1 300 ? -24.996 -1.487 15.862 1.00 40.67 332 TYR A C 1
ATOM 2363 O O . TYR A 1 300 ? -25.247 -1.125 14.703 1.00 33.05 332 TYR A O 1
ATOM 2372 N N . PHE A 1 301 ? -24.856 -0.622 16.871 1.00 35.44 333 PHE A N 1
ATOM 2373 C CA . PHE A 1 301 ? -24.859 0.812 16.632 1.00 35.20 333 PHE A CA 1
ATOM 2374 C C . PHE A 1 301 ? -23.608 1.223 15.861 1.00 34.76 333 PHE A C 1
ATOM 2375 O O . PHE A 1 301 ? -22.572 0.550 15.892 1.00 30.70 333 PHE A O 1
ATOM 2383 N N . ARG A 1 302 ? -23.707 2.360 15.179 1.00 33.73 334 ARG A N 1
ATOM 2384 C CA . ARG A 1 302 ? -22.498 2.968 14.650 1.00 34.43 334 ARG A CA 1
ATOM 2385 C C . ARG A 1 302 ? -22.138 4.187 15.491 1.00 35.55 334 ARG A C 1
ATOM 2386 O O . ARG A 1 302 ? -23.030 4.847 16.029 1.00 37.28 334 ARG A O 1
ATOM 2394 N N . PRO A 1 303 ? -20.846 4.507 15.641 1.00 39.25 335 PRO A N 1
ATOM 2395 C CA . PRO A 1 303 ? -20.482 5.680 16.461 1.00 39.65 335 PRO A CA 1
ATOM 2396 C C . PRO A 1 303 ? -21.061 6.984 15.934 1.00 35.47 335 PRO A C 1
ATOM 2397 O O . PRO A 1 303 ? -21.429 7.857 16.722 1.00 36.66 335 PRO A O 1
ATOM 2401 N N . THR A 1 304 ? -21.134 7.153 14.621 1.00 32.58 336 THR A N 1
ATOM 2402 C CA . THR A 1 304 ? -21.773 8.316 14.008 1.00 35.55 336 THR A CA 1
ATOM 2403 C C . THR A 1 304 ? -22.844 7.778 13.064 1.00 36.40 336 THR A C 1
ATOM 2404 O O . THR A 1 304 ? -22.534 7.336 11.952 1.00 33.86 336 THR A O 1
ATOM 2408 N N . GLU A 1 305 ? -24.095 7.800 13.516 1.00 36.96 337 GLU A N 1
ATOM 2409 C CA . GLU A 1 305 ? -25.194 7.221 12.750 1.00 28.78 337 GLU A CA 1
ATOM 2410 C C . GLU A 1 305 ? -25.635 8.182 11.648 1.00 26.36 337 GLU A C 1
ATOM 2411 O O . GLU A 1 305 ? -25.424 9.401 11.725 1.00 30.07 337 GLU A O 1
ATOM 2417 N N . VAL A 1 306 ? -26.178 7.608 10.584 1.00 28.00 338 VAL A N 1
ATOM 2418 C CA . VAL A 1 306 ? -26.867 8.340 9.531 1.00 30.56 338 VAL A CA 1
ATOM 2419 C C . VAL A 1 306 ? -28.350 8.098 9.766 1.00 34.04 338 VAL A C 1
ATOM 2420 O O . VAL A 1 306 ? -28.849 6.988 9.527 1.00 33.37 338 VAL A O 1
ATOM 2424 N N . ASP A 1 307 ? -29.057 9.127 10.237 1.00 30.63 339 ASP A N 1
ATOM 2425 C CA . ASP A 1 307 ? -30.394 8.916 10.789 1.00 30.57 339 ASP A CA 1
ATOM 2426 C C . ASP A 1 307 ? -31.440 8.688 9.710 1.00 35.83 339 ASP A C 1
ATOM 2427 O O . ASP A 1 307 ? -32.380 7.902 9.912 1.00 33.35 339 ASP A O 1
ATOM 2432 N N . GLN A 1 308 ? -31.302 9.345 8.560 1.00 29.11 340 GLN A N 1
ATOM 2433 C CA . GLN A 1 308 ? -32.388 9.331 7.596 1.00 30.18 340 GLN A CA 1
ATOM 2434 C C . GLN A 1 308 ? -31.866 9.729 6.227 1.00 36.72 340 GLN A C 1
ATOM 2435 O O . GLN A 1 308 ? -31.135 10.719 6.104 1.00 39.29 340 GLN A O 1
ATOM 2441 N N . LEU A 1 309 ? -32.228 8.940 5.213 1.00 29.64 341 LEU A N 1
ATOM 2442 C CA . LEU A 1 309 ? -31.899 9.206 3.819 1.00 26.28 341 LEU A CA 1
ATOM 2443 C C . LEU A 1 309 ? -33.181 9.157 2.987 1.00 32.27 341 LEU A C 1
ATOM 2444 O O . LEU A 1 309 ? -34.032 8.287 3.197 1.00 33.13 341 LEU A O 1
ATOM 2449 N N . LEU A 1 310 ? -33.328 10.115 2.071 1.00 27.88 342 LEU A N 1
ATOM 2450 C CA . LEU A 1 310 ? -34.528 10.241 1.245 1.00 28.90 342 LEU A CA 1
ATOM 2451 C C . LEU A 1 310 ? -34.092 10.833 -0.083 1.00 33.89 342 LEU A C 1
ATOM 2452 O O . LEU A 1 310 ? -33.693 12.004 -0.132 1.00 33.89 342 LEU A O 1
ATOM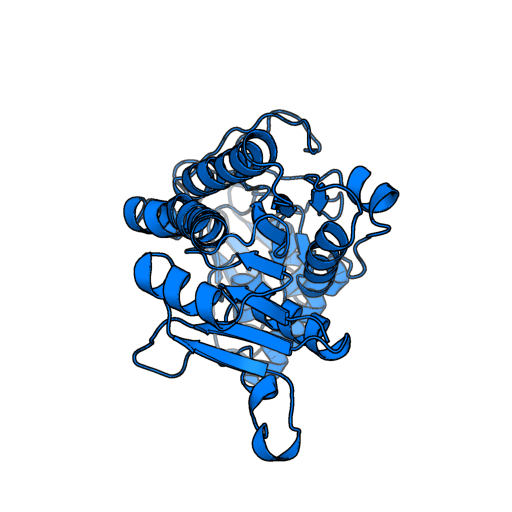 2457 N N . GLY A 1 311 ? -34.172 10.043 -1.154 1.00 33.73 343 GLY A N 1
ATOM 2458 C CA . GLY A 1 311 ? -33.674 10.478 -2.449 1.00 29.99 343 GLY A CA 1
ATOM 2459 C C . GLY A 1 311 ? -34.707 11.199 -3.301 1.00 32.12 343 GLY A C 1
ATOM 2460 O O . GLY A 1 311 ? -35.882 10.854 -3.307 1.00 39.45 343 GLY A O 1
ATOM 2461 N N . ASP A 1 312 ? -34.237 12.194 -4.050 1.00 33.07 344 ASP A N 1
ATOM 2462 C C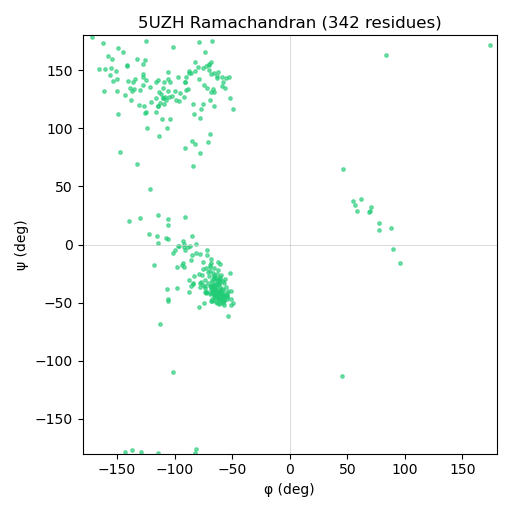A . ASP A 1 312 ? -35.052 12.817 -5.083 1.00 35.65 344 ASP A CA 1
ATOM 2463 C C . ASP A 1 312 ? -34.529 12.354 -6.437 1.00 40.53 344 ASP A C 1
ATOM 2464 O O . ASP A 1 312 ? -33.530 12.897 -6.936 1.00 35.49 344 ASP A O 1
ATOM 2469 N N . PRO A 1 313 ? -35.170 11.372 -7.076 1.00 43.00 345 PRO A N 1
ATOM 2470 C CA . PRO A 1 313 ? -34.664 10.856 -8.358 1.00 38.57 345 PRO A CA 1
ATOM 2471 C C . PRO A 1 313 ? -35.236 11.570 -9.577 1.00 37.17 345 PRO A C 1
ATOM 2472 O O . PRO A 1 313 ? -35.251 11.009 -10.676 1.00 40.07 345 PRO A O 1
ATOM 2476 N N . THR A 1 314 ? -35.700 12.809 -9.403 1.00 43.82 346 THR A N 1
ATOM 2477 C CA . THR A 1 314 ? -36.316 13.548 -10.506 1.00 37.94 346 THR A CA 1
ATOM 2478 C C . THR A 1 314 ? -35.405 13.617 -11.729 1.00 44.43 346 THR A C 1
ATOM 2479 O O . THR A 1 314 ? -35.859 13.397 -12.857 1.00 40.44 346 THR A O 1
ATOM 2483 N N . LEU A 1 315 ? -34.117 13.913 -11.528 1.00 38.73 347 LEU A N 1
ATOM 2484 C CA . LEU A 1 315 ? -33.207 14.049 -12.661 1.00 39.67 347 LEU A CA 1
ATOM 2485 C C . LEU A 1 315 ? -33.078 12.735 -13.428 1.00 38.56 347 LEU A C 1
ATOM 2486 O O . LEU A 1 315 ? -33.119 12.723 -14.667 1.00 38.24 347 LEU A O 1
ATOM 2491 N N . ALA A 1 316 ? -32.963 11.614 -12.707 1.00 29.88 348 ALA A N 1
ATOM 2492 C CA . ALA A 1 316 ? -32.809 10.321 -13.370 1.00 30.40 348 ALA A CA 1
ATOM 2493 C C . ALA A 1 316 ? -34.059 9.948 -14.153 1.00 38.94 348 ALA A C 1
ATOM 2494 O O . ALA A 1 316 ? -33.964 9.454 -15.287 1.00 32.73 348 ALA A O 1
ATOM 2496 N N . GLU A 1 317 ? -35.237 10.177 -13.566 1.00 40.38 349 GLU A N 1
ATOM 2497 C CA . GLU A 1 317 ? -36.483 9.893 -14.268 1.00 42.42 349 GLU A CA 1
ATOM 2498 C C . GLU A 1 317 ? -36.573 10.688 -15.561 1.00 44.19 349 GLU A C 1
ATOM 2499 O O . GLU A 1 317 ? -36.926 10.147 -16.615 1.00 49.58 349 GLU A O 1
ATOM 2501 N N . THR A 1 318 ? -36.249 11.975 -15.512 1.00 39.95 350 THR A N 1
ATOM 2502 C CA . THR A 1 318 ? -36.497 12.781 -16.700 1.00 41.04 350 THR A CA 1
ATOM 2503 C C . THR A 1 318 ? -35.361 12.682 -17.724 1.00 40.04 350 THR A C 1
ATOM 2504 O O . THR A 1 318 ? -35.625 12.694 -18.928 1.00 43.15 350 THR A O 1
ATOM 2508 N N . VAL A 1 319 ? -34.109 12.546 -17.296 1.00 42.95 351 VAL A N 1
ATOM 2509 C CA . VAL A 1 319 ? -33.024 12.469 -18.276 1.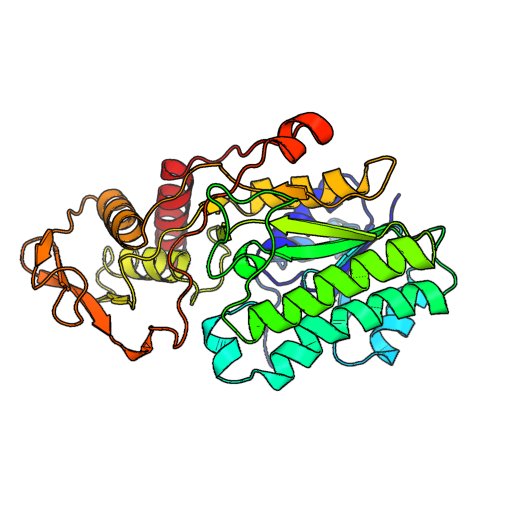00 47.17 351 VAL A CA 1
ATOM 2510 C C . VAL A 1 319 ? -32.783 11.036 -18.745 1.00 44.89 351 VAL A C 1
ATOM 2511 O O . VAL A 1 319 ? -32.569 10.799 -19.936 1.00 45.26 351 VAL A O 1
ATOM 2515 N N . LEU A 1 320 ? -32.820 10.054 -17.842 1.00 34.78 352 LEU A N 1
ATOM 2516 C CA . LEU A 1 320 ? -32.577 8.677 -18.245 1.00 33.90 352 LEU A CA 1
ATOM 2517 C C . LEU A 1 320 ? -33.845 7.922 -18.605 1.00 37.28 352 LEU A C 1
ATOM 2518 O O . LEU A 1 320 ? -33.760 6.916 -19.313 1.00 37.10 352 LEU A O 1
ATOM 2523 N N . GLY A 1 321 ? -35.011 8.392 -18.165 1.00 32.34 353 GLY A N 1
ATOM 2524 C CA . GLY A 1 321 ? -36.226 7.610 -18.286 1.00 33.88 353 GLY A CA 1
ATOM 2525 C C . GLY A 1 321 ? -36.333 6.506 -17.257 1.00 40.45 353 GLY A C 1
ATOM 2526 O O . GLY A 1 321 ? -37.113 5.571 -17.447 1.00 34.74 353 GLY A O 1
ATOM 2527 N N . TRP A 1 322 ? -35.568 6.581 -16.170 1.00 37.15 354 TRP A N 1
ATOM 2528 C CA . TRP A 1 322 ? -35.543 5.520 -15.171 1.00 29.25 354 TRP A CA 1
ATOM 2529 C C . TRP A 1 322 ? -36.574 5.765 -14.078 1.00 36.08 354 TRP A C 1
ATOM 2530 O O . TRP A 1 322 ? -36.742 6.891 -13.606 1.00 41.80 354 TRP A O 1
ATOM 2541 N N . LYS A 1 323 ? -37.244 4.699 -13.650 1.00 39.75 355 LYS A N 1
ATOM 2542 C CA . LYS A 1 323 ? -38.045 4.778 -12.436 1.00 40.85 355 LYS A CA 1
ATOM 2543 C C . LYS A 1 323 ? -38.077 3.407 -11.771 1.00 38.52 355 LYS A C 1
ATOM 2544 O O . LYS A 1 323 ? -38.116 2.381 -12.460 1.00 35.02 355 LYS A O 1
ATOM 2550 N N . ARG A 1 324 ? -38.036 3.397 -10.434 1.00 39.51 356 ARG A N 1
ATOM 2551 C CA . ARG A 1 324 ? -38.161 2.150 -9.683 1.00 41.77 356 ARG A CA 1
ATOM 2552 C C . ARG A 1 324 ? -39.414 1.398 -10.115 1.00 42.91 356 ARG A C 1
ATOM 2553 O O . ARG A 1 324 ? -40.436 2.006 -10.437 1.00 44.33 356 ARG A O 1
ATOM 2561 N N . LYS A 1 325 ? -39.324 0.068 -10.149 1.00 40.54 357 LYS A N 1
ATOM 2562 C CA . LYS A 1 325 ? -40.480 -0.786 -10.408 1.00 40.14 357 LYS A CA 1
ATOM 2563 C C . LYS A 1 325 ? -40.967 -1.484 -9.148 1.00 42.49 357 LYS A C 1
ATOM 2564 O O . LYS A 1 325 ? -42.162 -1.473 -8.848 1.00 41.05 357 LYS A O 1
ATOM 2570 N N . VAL A 1 326 ? -40.046 -2.062 -8.385 1.00 35.71 358 VAL A N 1
ATOM 2571 C CA . VAL A 1 326 ? -40.370 -2.823 -7.185 1.00 34.00 358 VAL A CA 1
ATOM 2572 C C . VAL A 1 326 ? -40.732 -1.859 -6.057 1.00 37.06 358 VAL A C 1
ATOM 2573 O O . VAL A 1 326 ? -39.924 -1.007 -5.663 1.00 33.54 358 VAL A O 1
ATOM 2577 N N . SER A 1 327 ? -41.951 -1.994 -5.540 1.00 36.26 359 SER A N 1
ATOM 2578 C CA . SER A 1 327 ? -42.397 -1.214 -4.398 1.00 41.12 359 SER A CA 1
ATOM 2579 C C . SER A 1 327 ? -41.735 -1.723 -3.113 1.00 45.11 359 SER A C 1
ATOM 2580 O O . SER A 1 327 ? -41.140 -2.806 -3.069 1.00 42.07 359 SER A O 1
ATOM 2583 N N . PHE A 1 328 ? -41.836 -0.912 -2.054 1.00 42.45 360 PHE A N 1
ATOM 2584 C CA . PHE A 1 328 ? -41.290 -1.309 -0.759 1.00 40.83 360 PHE A CA 1
ATOM 2585 C C . PHE A 1 328 ? -41.988 -2.559 -0.232 1.00 36.50 360 PHE A C 1
ATOM 2586 O O . PHE A 1 328 ? -41.334 -3.495 0.244 1.00 36.86 360 PHE A O 1
ATOM 2594 N N . GLU A 1 329 ? -43.323 -2.585 -0.310 1.00 41.08 361 GLU A N 1
ATOM 2595 C CA . GLU A 1 329 ? -44.084 -3.792 0.010 1.00 47.98 361 GLU A CA 1
ATOM 2596 C C . GLU A 1 329 ? -43.534 -5.005 -0.738 1.00 44.12 361 GLU A C 1
ATOM 2597 O O . GLU A 1 329 ? -43.228 -6.039 -0.132 1.00 36.75 361 GLU A O 1
ATOM 2603 N N . GLU A 1 330 ? -43.379 -4.883 -2.063 1.00 43.58 362 GLU A N 1
ATOM 2604 C CA . GLU A 1 330 ? -42.884 -6.002 -2.863 1.00 35.09 362 GLU A CA 1
ATOM 2605 C C . GLU A 1 330 ? -41.453 -6.367 -2.494 1.00 36.87 362 GLU A C 1
ATOM 2606 O O . GLU A 1 330 ? -41.090 -7.550 -2.503 1.00 37.46 362 GLU A O 1
ATOM 2612 N N . LEU A 1 331 ? -40.623 -5.369 -2.169 1.00 31.73 363 LEU A N 1
ATOM 2613 C CA . LEU A 1 331 ? -39.235 -5.654 -1.807 1.00 31.05 363 LEU A CA 1
ATOM 2614 C C . LEU A 1 331 ? -39.174 -6.540 -0.568 1.00 37.28 363 LEU A C 1
ATOM 2615 O O . LEU A 1 331 ? -38.516 -7.588 -0.575 1.00 35.71 363 LEU A O 1
ATOM 2620 N N . VAL A 1 332 ? -39.878 -6.140 0.498 1.00 37.06 364 VAL A N 1
ATOM 2621 C CA . VAL A 1 332 ? -39.879 -6.915 1.739 1.00 40.24 364 VAL A CA 1
ATOM 2622 C C . VAL A 1 332 ? -40.434 -8.317 1.498 1.00 37.72 364 VAL A C 1
ATOM 2623 O O . VAL A 1 332 ? -39.833 -9.324 1.899 1.00 33.24 364 VAL A O 1
ATOM 2627 N N . ARG A 1 333 ? -41.598 -8.403 0.855 1.00 30.88 365 ARG A N 1
ATOM 2628 C CA . ARG A 1 333 ? -42.221 -9.710 0.647 1.00 39.06 365 ARG A CA 1
ATOM 2629 C C . ARG A 1 333 ? -41.334 -10.619 -0.201 1.00 41.93 365 ARG A C 1
ATOM 2630 O O . ARG A 1 333 ? -41.202 -11.812 0.089 1.00 38.33 365 ARG A O 1
ATOM 2638 N N . GLY A 1 334 ? -40.702 -10.068 -1.240 1.00 42.33 366 GLY A N 1
ATOM 2639 C CA . GLY A 1 334 ? -39.839 -10.881 -2.086 1.00 36.28 366 GLY A CA 1
ATOM 2640 C C . GLY A 1 334 ? -38.648 -11.438 -1.329 1.00 36.50 366 GLY A C 1
ATOM 2641 O O . GLY A 1 334 ? -38.230 -12.575 -1.558 1.00 36.14 366 GLY A O 1
ATOM 2642 N N . MET A 1 335 ? -38.103 -10.652 -0.395 1.00 31.71 367 MET A N 1
ATOM 2643 C CA . MET A 1 335 ? -36.952 -11.110 0.375 1.00 34.35 367 MET A CA 1
ATOM 2644 C C . MET A 1 335 ? -37.343 -12.156 1.412 1.00 34.36 367 MET A C 1
ATOM 2645 O O . MET A 1 335 ? -36.612 -13.133 1.604 1.00 34.60 367 MET A O 1
ATOM 2650 N N . VAL A 1 336 ? -38.478 -11.967 2.096 1.00 36.75 368 VAL A N 1
ATOM 2651 C CA . VAL A 1 336 ? -38.922 -12.939 3.096 1.00 37.55 368 VAL A CA 1
ATOM 2652 C C . VAL A 1 336 ? -39.247 -14.271 2.427 1.00 38.65 368 VAL A C 1
ATOM 2653 O O . VAL A 1 336 ? -38.842 -15.344 2.897 1.00 34.35 368 VAL A O 1
ATOM 2657 N N . GLU A 1 337 ? -39.972 -14.222 1.307 1.00 38.22 369 GLU A N 1
ATOM 2658 C CA . GLU A 1 337 ? -40.295 -15.454 0.596 1.00 39.15 369 GLU A CA 1
ATOM 2659 C C . GLU A 1 337 ? -39.043 -16.098 0.017 1.00 36.15 369 GLU A C 1
ATOM 2660 O O . GLU A 1 337 ? -38.891 -17.322 0.072 1.00 39.14 369 GLU A O 1
ATOM 2666 N N . GLY A 1 338 ? -38.124 -15.289 -0.525 1.00 35.78 370 GLY A N 1
ATOM 2667 C CA . GLY A 1 338 ? -36.881 -15.849 -1.030 1.00 33.25 370 GLY A CA 1
ATOM 2668 C C . GLY A 1 338 ? -36.103 -16.582 0.048 1.00 35.25 370 GLY A C 1
ATOM 2669 O O . GLY A 1 338 ? -35.598 -17.689 -0.175 1.00 36.99 370 GLY A O 1
ATOM 2670 N N . ASP A 1 339 ? -36.033 -15.991 1.243 1.00 35.31 371 ASP A N 1
ATOM 2671 C CA . ASP A 1 339 ? -35.256 -16.575 2.331 1.00 38.25 371 ASP A CA 1
ATOM 2672 C C . ASP A 1 339 ? -35.933 -17.809 2.928 1.00 42.51 371 ASP A C 1
ATOM 2673 O O . ASP A 1 339 ? -35.247 -18.723 3.403 1.00 40.96 371 ASP A O 1
ATOM 2678 N N . ILE A 1 340 ? -37.266 -17.866 2.910 1.00 42.48 372 ILE A N 1
ATOM 2679 C CA . ILE A 1 340 ? -37.935 -19.099 3.299 1.00 42.35 372 ILE A CA 1
ATOM 2680 C C . ILE A 1 340 ? -37.657 -20.188 2.274 1.00 40.71 372 ILE A C 1
ATOM 2681 O O . ILE A 1 340 ? -37.297 -21.314 2.629 1.00 42.61 372 ILE A O 1
ATOM 2686 N N . GLU A 1 341 ? -37.801 -19.860 0.985 1.00 39.80 373 GLU A N 1
ATOM 2687 C CA . GLU A 1 341 ? -37.538 -20.847 -0.059 1.00 49.59 373 GLU A CA 1
ATOM 2688 C C . GLU A 1 341 ? -36.109 -21.378 0.030 1.00 49.28 373 GLU A C 1
ATOM 2689 O O . GLU A 1 341 ? -35.872 -22.579 -0.160 1.00 48.62 373 GLU A O 1
ATOM 2691 N N . LEU A 1 342 ? -35.149 -20.503 0.359 1.00 43.73 374 LEU A N 1
ATOM 2692 C CA . LEU A 1 342 ? -33.756 -20.927 0.514 1.00 45.19 374 LEU A CA 1
ATOM 2693 C C . LEU A 1 342 ? -33.595 -21.938 1.647 1.00 50.72 374 LEU A C 1
ATOM 2694 O O . LEU A 1 342 ? -32.853 -22.920 1.514 1.00 52.13 374 LEU A O 1
ATOM 2699 N N . LEU A 1 343 ? -34.276 -21.714 2.774 1.00 52.25 375 LEU A N 1
ATOM 2700 C CA . LEU A 1 343 ? -34.213 -22.672 3.875 1.00 54.06 375 LEU A CA 1
ATOM 2701 C C . LEU A 1 343 ? -34.831 -24.012 3.488 1.00 63.34 375 LEU A C 1
ATOM 2702 O O . LEU A 1 343 ? -34.302 -25.073 3.842 1.00 71.66 375 LEU A O 1
ATOM 2707 N N . GLN A 1 344 ? -35.951 -23.990 2.767 1.00 59.48 376 GLN A N 1
ATOM 2708 C CA . GLN A 1 344 ? -36.601 -25.240 2.388 1.00 64.60 376 GLN A CA 1
ATOM 2709 C C . GLN A 1 344 ? -35.962 -25.898 1.174 1.00 73.44 376 GLN A C 1
ATOM 2710 O O . GLN A 1 344 ? -36.335 -27.024 0.836 1.00 87.52 376 GLN A O 1
ATOM 2716 N N . SER A 1 345 ? -35.020 -25.234 0.514 1.00 78.13 377 SER A N 1
ATOM 2717 C CA . SER A 1 345 ? -34.341 -25.804 -0.643 1.00 81.69 377 SER A CA 1
ATOM 2718 C C . SER A 1 345 ? -33.366 -26.891 -0.208 1.00 93.57 377 SER A C 1
ATOM 2719 O O . SER A 1 345 ? -32.777 -26.814 0.872 1.00 96.47 377 SER A O 1
#

Solvent-accessible surface area: 14690 Å² total; per-residue (Å²): 107,88,30,0,0,0,0,19,0,29,26,19,23,1,0,15,0,0,47,50,0,37,94,102,32,11,37,0,46,0,9,19,145,177,42,102,81,145,54,12,48,76,0,26,104,27,69,64,78,63,152,80,87,80,36,88,12,111,38,48,144,11,42,10,49,72,54,48,39,0,54,73,18,0,39,84,27,102,0,27,1,0,0,3,23,17,33,25,56,20,22,50,45,0,53,130,89,64,145,81,0,43,45,9,3,2,75,0,1,43,29,0,0,61,0,0,79,74,34,55,15,51,216,97,3,48,0,0,1,17,5,19,1,11,0,0,1,77,37,90,70,83,48,0,65,40,110,3,74,42,99,36,62,6,36,18,0,70,7,5,35,90,0,19,136,26,0,11,76,19,42,134,60,85,138,3,29,0,0,0,0,0,6,0,33,24,1,0,51,53,34,12,74,90,39,46,0,22,44,0,0,68,5,0,0,91,14,44,72,65,94,62,103,11,3,93,2,8,42,5,60,8,47,20,0,4,0,30,0,122,7,0,2,36,0,1,43,34,0,0,56,43,173,62,40,118,14,2,0,0,1,17,41,60,68,32,20,8,12,52,0,0,61,68,0,0,58,27,33,72,53,99,17,87,47,98,47,64,163,50,60,86,64,3,52,0,15,11,98,64,69,38,46,0,99,18,36,78,159,83,70,64,103,51,35,6,92,50,0,30,1,33,28,83,38,0,39,102,66,16,64,5,154,43,141,35,38,8,100,103,2,1,107,40,2,0,94,20,5,36,59,101,64,126,113

Organism: Naegleria fowleri (NCBI:txid5763)

InterPro domains:
  IPR006368 GDP-mannose 4,6-dehydratase [MF_00955] (2-345)
  IPR006368 GDP-mannose 4,6-dehydratase [PTHR43715] (2-343)
  IPR006368 GDP-mannose 4,6-dehydratase [TIGR01472] (2-342)
  IPR016040 NAD(P)-binding domain [PF16363] (5-335)
  IPR036291 NAD(P)-binding domain superfamily [SSF51735] (1-338)

CATH classification: 3.40.50.720 (+1 more: 3.90.25.10)